Protein AF-A0A380SZ45-F1 (afdb_monomer_lite)

Sequence (290 aa):
MNHQEQINACLRRNFPLLTLSWLLAVASLMSLMLVINGTHSPSSMSSSDILRNVKNGVVIPTMLHLLLVWGSTRLIWWLAALLVCCLLVTLGLYTQRPPGLIYYLALFCPLAGLLVLNSQGYRRIYARLVEISKAPRAKRLPGEPVDVLRYPGMAAFLRRFMGRSFAAFFLTMASIALATVQVEYAYFAQHLENMGYVVIVILVGAAVCGVGAGLIANGFAWGVWCLVAVAVTSLLMAIASVAAGIHPLFTATSIALPLVALVLLNSHHHRQFCKRFAVVRRLRLRKAGR

Secondary structure (DSSP, 8-state):
--HHHHHHHHHHHHHHHHHHHHHHHHHHHHHHHHHHHHHH-TTT--HHHHHHHHHHHHHHHHHHHHHHHTT-TTHHHHHHHHHHHHHHHHHHGGGG---HHHHHHHHHHHHHHHHHHHSHHHHHHHHHHHHHHHSPP----TT----TT-SSHHHHHHHHHHHHHHHHHHHHHHHHHHHHHHHHHHH-TT-GGGTHHHHHHHHHHHHHHHHHHHHHHHT-GGGHHHHHHHHHHHHHHHHHGGGG---HHHHHHHHHHHHHHHHHHHSHHHHHHHHHHHHHHHHHHHHHT-

Structure (mmCIF, N/CA/C/O backbone):
data_AF-A0A380SZ45-F1
#
_entry.id   AF-A0A380SZ45-F1
#
loop_
_atom_site.group_PDB
_atom_site.id
_atom_site.type_symbol
_atom_site.label_atom_id
_atom_site.label_alt_id
_atom_site.label_comp_id
_atom_site.label_asym_id
_atom_site.label_entity_id
_atom_site.label_seq_id
_atom_site.pdbx_PDB_ins_code
_atom_site.Cartn_x
_atom_site.Cartn_y
_atom_site.Cartn_z
_atom_site.occupancy
_atom_site.B_iso_or_equiv
_atom_site.auth_seq_id
_atom_site.auth_comp_id
_atom_site.auth_asym_id
_atom_site.auth_atom_id
_atom_site.pdbx_PDB_model_num
ATOM 1 N N . MET A 1 1 ? -20.131 12.994 22.644 1.00 54.59 1 MET A N 1
ATOM 2 C CA . MET A 1 1 ? -19.524 11.971 21.757 1.00 54.59 1 MET A CA 1
ATOM 3 C C . MET A 1 1 ? -18.380 11.312 22.512 1.00 54.59 1 MET A C 1
ATOM 5 O O . MET A 1 1 ? -17.535 12.036 23.020 1.00 54.59 1 MET A O 1
ATOM 9 N N . ASN A 1 2 ? -18.378 9.987 22.672 1.00 68.38 2 ASN A N 1
ATOM 10 C CA . ASN A 1 2 ? -17.352 9.310 23.483 1.00 68.38 2 ASN A CA 1
ATOM 11 C C . ASN A 1 2 ? -15.979 9.382 22.764 1.00 68.38 2 ASN A C 1
ATOM 13 O O . ASN A 1 2 ? -15.945 9.312 21.533 1.00 68.38 2 ASN A O 1
ATOM 17 N N . HIS A 1 3 ? -14.855 9.497 23.488 1.00 68.25 3 HIS A N 1
ATOM 18 C CA . HIS A 1 3 ? -13.477 9.557 22.936 1.00 68.25 3 HIS A CA 1
ATOM 19 C C . HIS A 1 3 ? -13.216 8.450 21.896 1.00 68.25 3 HIS A C 1
ATOM 21 O O . HIS A 1 3 ? -12.583 8.644 20.861 1.00 68.25 3 HIS A O 1
ATOM 27 N N . GLN A 1 4 ? -13.824 7.284 22.111 1.00 64.44 4 GLN A N 1
ATOM 28 C CA . GLN A 1 4 ? -13.786 6.142 21.200 1.00 64.44 4 GLN A CA 1
ATOM 29 C C . GLN A 1 4 ? -14.465 6.383 19.838 1.00 64.44 4 GLN A C 1
ATOM 31 O O . GLN A 1 4 ? -13.965 5.934 18.804 1.00 64.44 4 GLN A O 1
ATOM 36 N N . GLU A 1 5 ? -15.605 7.075 19.814 1.00 71.00 5 GLU A N 1
ATOM 37 C CA . GLU A 1 5 ? -16.300 7.423 18.569 1.00 71.00 5 GLU A CA 1
ATOM 38 C C . GLU A 1 5 ? -15.476 8.437 17.762 1.00 71.00 5 GLU A C 1
ATOM 40 O O . GLU A 1 5 ? -15.421 8.331 16.537 1.00 71.00 5 GLU A O 1
ATOM 45 N N . GLN A 1 6 ? -14.755 9.341 18.439 1.00 77.00 6 GLN A N 1
ATOM 46 C CA . GLN A 1 6 ? -13.847 10.299 17.801 1.00 77.00 6 GLN A CA 1
ATOM 47 C C . GLN A 1 6 ? -12.662 9.613 17.108 1.00 77.00 6 GLN A C 1
ATOM 49 O O . GLN A 1 6 ? -12.368 9.929 15.954 1.00 77.00 6 GLN A O 1
ATOM 54 N N . ILE A 1 7 ? -12.001 8.655 17.772 1.00 73.50 7 ILE A N 1
ATOM 55 C CA . ILE A 1 7 ? -10.866 7.914 17.190 1.00 73.50 7 ILE A CA 1
ATOM 56 C C . ILE A 1 7 ? -11.313 7.144 15.943 1.00 73.50 7 ILE A C 1
ATOM 58 O O . ILE A 1 7 ? -10.704 7.270 14.880 1.00 73.50 7 ILE A O 1
ATOM 62 N N . ASN A 1 8 ? -12.416 6.399 16.043 1.00 75.12 8 ASN A N 1
ATOM 63 C CA . ASN A 1 8 ? -12.920 5.600 14.927 1.00 75.12 8 ASN A CA 1
ATOM 64 C C . ASN A 1 8 ? -13.400 6.473 13.760 1.00 75.12 8 ASN A C 1
ATOM 66 O O . ASN A 1 8 ? -13.120 6.156 12.605 1.00 75.12 8 ASN A O 1
ATOM 70 N N . ALA A 1 9 ? -14.095 7.581 14.038 1.00 80.12 9 ALA A N 1
ATOM 71 C CA . ALA A 1 9 ? -14.524 8.519 13.004 1.00 80.12 9 ALA A CA 1
ATOM 72 C C . ALA A 1 9 ? -13.327 9.166 12.291 1.00 80.12 9 ALA A C 1
ATOM 74 O O . ALA A 1 9 ? -13.345 9.288 11.066 1.00 80.12 9 ALA A O 1
ATOM 75 N N . CYS A 1 10 ? -12.279 9.524 13.042 1.00 82.00 10 CYS A N 1
ATOM 76 C CA . CYS A 1 10 ? -11.044 10.077 12.496 1.00 82.00 10 CYS A CA 1
ATOM 77 C C . CYS A 1 10 ? -10.335 9.080 11.571 1.00 82.00 10 CYS A C 1
ATOM 79 O O . CYS A 1 10 ? -10.041 9.426 10.426 1.00 82.00 10 CYS A O 1
ATOM 81 N N . LEU A 1 11 ? -10.110 7.845 12.040 1.00 77.69 11 LEU A N 1
ATOM 82 C CA . LEU A 1 11 ? -9.458 6.798 11.248 1.00 77.69 11 LEU A CA 1
ATOM 83 C C . LEU A 1 11 ? -10.227 6.538 9.956 1.00 77.69 11 LEU A C 1
ATOM 85 O O . LEU A 1 11 ? -9.650 6.552 8.880 1.00 77.69 11 LEU A O 1
ATOM 89 N N . ARG A 1 12 ? -11.546 6.385 10.051 1.00 80.06 12 ARG A N 1
ATOM 90 C CA . ARG A 1 12 ? -12.426 6.081 8.921 1.00 80.06 12 ARG A CA 1
ATOM 91 C C . ARG A 1 12 ? -12.476 7.181 7.867 1.00 80.06 12 ARG A C 1
ATOM 93 O O . ARG A 1 12 ? -12.439 6.880 6.683 1.00 80.06 12 ARG A O 1
ATOM 100 N N . ARG A 1 13 ? -12.586 8.445 8.289 1.00 85.12 13 ARG A N 1
ATOM 101 C CA . ARG A 1 13 ? -12.687 9.588 7.368 1.00 85.12 13 ARG A CA 1
ATOM 102 C C . ARG A 1 13 ? -11.387 9.821 6.610 1.00 85.12 13 ARG A C 1
ATOM 104 O O . ARG A 1 13 ? -11.421 10.224 5.457 1.00 85.12 13 ARG A O 1
ATOM 111 N N . ASN A 1 14 ? -10.260 9.592 7.272 1.00 86.00 14 ASN A N 1
ATOM 112 C CA . ASN A 1 14 ? -8.960 9.954 6.733 1.00 86.00 14 ASN A CA 1
ATOM 113 C C . ASN A 1 14 ? -8.178 8.739 6.200 1.00 86.00 14 ASN A C 1
ATOM 115 O O . ASN A 1 14 ? -7.128 8.934 5.602 1.00 86.00 14 ASN A O 1
ATOM 119 N N . PHE A 1 15 ? -8.677 7.502 6.354 1.00 81.25 15 PHE A N 1
ATOM 120 C CA . PHE A 1 15 ? -8.023 6.277 5.865 1.00 81.25 15 PHE A CA 1
ATOM 121 C C . PHE A 1 15 ? -7.548 6.350 4.399 1.00 81.25 15 PHE A C 1
ATOM 123 O O . PHE A 1 15 ? -6.423 5.921 4.133 1.00 81.25 15 PHE A O 1
ATOM 130 N N . PRO A 1 16 ? -8.319 6.928 3.450 1.00 86.44 16 PRO A N 1
ATOM 131 C CA . PRO A 1 16 ? -7.859 7.074 2.069 1.00 86.44 16 PRO A CA 1
ATOM 132 C C . PRO A 1 16 ? -6.539 7.845 1.945 1.00 86.44 16 PRO A C 1
ATOM 134 O O . PRO A 1 16 ? -5.739 7.528 1.074 1.00 86.44 16 PRO A O 1
ATOM 137 N N . LEU A 1 17 ? -6.255 8.787 2.854 1.00 89.25 17 LEU A N 1
ATOM 138 C CA . LEU A 1 17 ? -4.993 9.535 2.861 1.00 89.25 17 LEU A CA 1
ATOM 139 C C . LEU A 1 17 ? -3.786 8.640 3.149 1.00 89.25 17 LEU A C 1
ATOM 141 O O . LEU A 1 17 ? -2.708 8.910 2.639 1.00 89.25 17 LEU A O 1
ATOM 145 N N . LEU A 1 18 ? -3.959 7.570 3.930 1.00 87.69 18 LEU A N 1
ATOM 146 C CA . LEU A 1 18 ? -2.894 6.599 4.184 1.00 87.69 18 LEU A CA 1
ATOM 147 C C . LEU A 1 18 ? -2.644 5.691 2.969 1.00 87.69 18 LEU A C 1
ATOM 149 O O . LEU A 1 18 ? -1.514 5.292 2.702 1.00 87.69 18 LEU A O 1
ATOM 153 N N . THR A 1 19 ? -3.701 5.368 2.222 1.00 88.69 19 THR A N 1
ATOM 154 C CA . THR A 1 19 ? -3.567 4.627 0.955 1.00 88.69 19 THR A CA 1
ATOM 155 C C . THR A 1 19 ? -2.864 5.501 -0.084 1.00 88.69 19 THR A C 1
ATOM 157 O O . THR A 1 19 ? -1.920 5.063 -0.737 1.00 88.69 19 THR A O 1
ATOM 160 N N . LEU A 1 20 ? -3.283 6.765 -0.176 1.00 91.44 20 LEU A N 1
ATOM 161 C CA . LEU A 1 20 ? -2.708 7.759 -1.071 1.00 91.44 20 LEU A CA 1
ATOM 162 C C . LEU A 1 20 ? -1.242 8.062 -0.735 1.00 91.44 20 LEU A C 1
ATOM 164 O O . LEU A 1 20 ? -0.424 8.134 -1.645 1.00 91.44 20 LEU A O 1
ATOM 168 N N . SER A 1 21 ? -0.879 8.189 0.548 1.00 93.19 21 SER A N 1
ATOM 169 C CA . SER A 1 21 ? 0.517 8.421 0.943 1.00 93.19 21 SER A CA 1
ATOM 170 C C . SER A 1 21 ? 1.429 7.264 0.536 1.00 93.19 21 SER A C 1
ATOM 172 O O . SER A 1 21 ? 2.548 7.502 0.085 1.00 93.19 21 SER A O 1
ATOM 174 N N . TRP A 1 22 ? 0.949 6.020 0.648 1.00 93.50 22 TRP A N 1
ATOM 175 C CA . TRP A 1 22 ? 1.703 4.844 0.217 1.00 93.50 22 TRP A CA 1
ATOM 176 C C . TRP A 1 22 ? 1.887 4.823 -1.297 1.00 93.50 22 TRP A C 1
ATOM 178 O O . TRP A 1 22 ? 3.014 4.664 -1.761 1.00 93.50 22 TRP A O 1
ATOM 188 N N . LEU A 1 23 ? 0.813 5.070 -2.056 1.00 92.38 23 LEU A N 1
ATOM 189 C CA . LEU A 1 23 ? 0.869 5.153 -3.517 1.00 92.38 23 LEU A CA 1
ATOM 190 C C . LEU A 1 23 ? 1.863 6.213 -3.989 1.00 92.38 23 LEU A C 1
ATOM 192 O O . LEU A 1 23 ? 2.706 5.930 -4.833 1.00 92.38 23 LEU A O 1
ATOM 196 N N . LEU A 1 24 ? 1.798 7.414 -3.410 1.00 94.31 24 LEU A N 1
ATOM 197 C CA . LEU A 1 24 ? 2.694 8.511 -3.764 1.00 94.31 24 LEU A CA 1
ATOM 198 C C . LEU A 1 24 ? 4.146 8.192 -3.407 1.00 94.31 24 LEU A C 1
ATOM 200 O O . LEU A 1 24 ? 5.035 8.503 -4.192 1.00 94.31 24 LEU A O 1
ATOM 204 N N . ALA A 1 25 ? 4.408 7.534 -2.275 1.00 94.06 25 ALA A N 1
ATOM 205 C CA . ALA A 1 25 ? 5.765 7.150 -1.891 1.00 94.06 25 ALA A CA 1
ATOM 206 C C . ALA A 1 25 ? 6.361 6.065 -2.803 1.00 94.06 25 ALA A C 1
ATOM 208 O O . ALA A 1 25 ? 7.523 6.177 -3.192 1.00 94.06 25 ALA A O 1
ATOM 209 N N . VAL A 1 26 ? 5.571 5.051 -3.177 1.00 92.75 26 VAL A N 1
ATOM 210 C CA . VAL A 1 26 ? 5.989 4.028 -4.153 1.00 92.75 26 VAL A CA 1
ATOM 211 C C . VAL A 1 26 ? 6.230 4.665 -5.516 1.00 92.75 26 VAL A C 1
ATOM 213 O O . VAL A 1 26 ? 7.304 4.480 -6.081 1.00 92.75 26 VAL A O 1
ATOM 216 N N . ALA A 1 27 ? 5.285 5.471 -6.009 1.00 90.69 27 ALA A N 1
ATOM 217 C CA . ALA A 1 27 ? 5.417 6.154 -7.290 1.00 90.69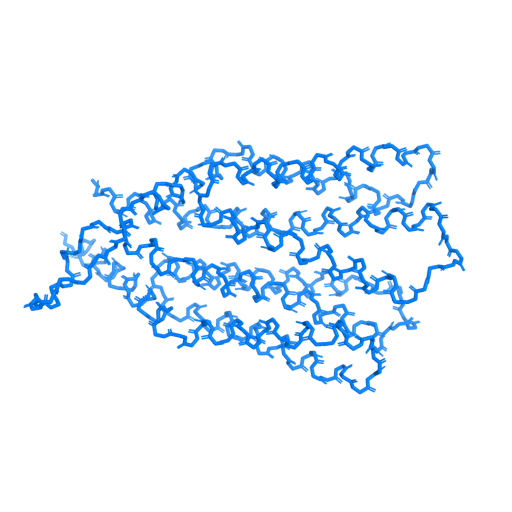 27 ALA A CA 1
ATOM 218 C C . ALA A 1 27 ? 6.666 7.043 -7.329 1.00 90.69 27 ALA A C 1
ATOM 220 O O . ALA A 1 27 ? 7.438 6.924 -8.270 1.00 90.69 27 ALA A O 1
ATOM 221 N N . SER A 1 28 ? 6.918 7.833 -6.276 1.00 92.75 28 SER A N 1
ATOM 222 C CA . SER A 1 28 ? 8.091 8.720 -6.173 1.00 92.75 28 SER A CA 1
ATOM 223 C C . SER A 1 28 ? 9.411 7.964 -6.293 1.00 92.75 28 SER A C 1
ATOM 225 O O . SER A 1 28 ? 10.299 8.361 -7.045 1.00 92.75 28 SER A O 1
ATOM 227 N N . LEU A 1 29 ? 9.554 6.874 -5.535 1.00 91.50 29 LEU A N 1
ATOM 228 C CA . LEU A 1 29 ? 10.798 6.114 -5.501 1.00 91.50 29 LEU A CA 1
ATOM 229 C C . LEU A 1 29 ? 10.988 5.309 -6.795 1.00 91.50 29 LEU A C 1
ATOM 231 O O . LEU A 1 29 ? 12.105 5.220 -7.294 1.00 91.50 29 LEU A O 1
ATOM 235 N N . MET A 1 30 ? 9.906 4.780 -7.375 1.00 87.62 30 MET A N 1
ATOM 236 C CA . MET A 1 30 ? 9.931 4.111 -8.681 1.00 87.62 30 MET A CA 1
ATOM 237 C C . MET A 1 30 ? 10.335 5.054 -9.804 1.00 87.62 30 MET A C 1
ATOM 239 O O . MET A 1 30 ? 11.271 4.752 -10.540 1.00 87.62 30 MET A O 1
ATOM 243 N N . SER A 1 31 ? 9.687 6.213 -9.910 1.00 86.00 31 SER A N 1
ATOM 244 C CA . SER A 1 31 ? 10.011 7.194 -10.940 1.00 86.00 31 SER A CA 1
ATOM 245 C C . SER A 1 31 ? 11.432 7.731 -10.778 1.00 86.00 31 SER A C 1
ATOM 247 O O . SER A 1 31 ? 12.133 7.853 -11.774 1.00 86.00 31 SER A O 1
ATOM 249 N N . LEU A 1 32 ? 11.906 7.967 -9.547 1.00 89.06 32 LEU A N 1
ATOM 250 C CA . LEU A 1 32 ? 13.295 8.368 -9.303 1.00 89.06 32 LEU A CA 1
ATOM 251 C C . LEU A 1 32 ? 14.286 7.322 -9.825 1.00 89.06 32 LEU A C 1
ATOM 253 O O . LEU A 1 32 ? 15.227 7.669 -10.533 1.00 89.06 32 LEU A O 1
ATOM 257 N N . MET A 1 33 ? 14.082 6.047 -9.480 1.00 85.06 33 MET A N 1
ATOM 258 C CA . MET A 1 33 ? 14.968 4.972 -9.934 1.00 85.06 33 MET A CA 1
ATOM 259 C C . MET A 1 33 ? 14.963 4.862 -11.462 1.00 85.06 33 MET A C 1
ATOM 261 O O . MET A 1 33 ? 16.017 4.685 -12.063 1.00 85.06 33 MET A O 1
ATOM 265 N N . LEU A 1 34 ? 13.799 5.015 -12.102 1.00 80.44 34 LEU A N 1
ATOM 266 C CA . LEU A 1 34 ? 13.696 5.032 -13.562 1.00 80.44 34 LEU A CA 1
ATOM 267 C C . LEU A 1 34 ? 14.438 6.223 -14.185 1.00 80.44 34 LEU A C 1
ATOM 269 O O . LEU A 1 34 ? 15.136 6.034 -15.178 1.00 80.44 34 LEU A O 1
ATOM 273 N N . VAL A 1 35 ? 14.346 7.420 -13.593 1.00 84.31 35 VAL A N 1
ATOM 274 C CA . VAL A 1 35 ? 15.084 8.606 -14.063 1.00 84.31 35 VAL A CA 1
ATOM 275 C C . VAL A 1 35 ? 16.594 8.399 -13.928 1.00 84.31 35 VAL A C 1
ATOM 277 O O . VAL A 1 35 ? 17.300 8.601 -14.907 1.00 84.31 35 VAL A O 1
ATOM 280 N N . ILE A 1 36 ? 17.084 7.934 -12.770 1.00 83.81 36 ILE A N 1
ATOM 281 C CA . ILE A 1 36 ? 18.519 7.663 -12.540 1.00 83.81 36 ILE A CA 1
ATOM 282 C C . ILE A 1 36 ? 19.068 6.695 -13.592 1.00 83.81 36 ILE A C 1
ATOM 284 O O . ILE A 1 36 ? 20.132 6.923 -14.165 1.00 83.81 36 ILE A O 1
ATOM 288 N N . ASN A 1 37 ? 18.335 5.615 -13.857 1.00 78.00 37 ASN A N 1
ATOM 289 C CA . ASN A 1 37 ? 18.758 4.617 -14.832 1.00 78.00 37 ASN A CA 1
ATOM 290 C C . ASN A 1 37 ? 18.741 5.173 -16.263 1.00 78.00 37 ASN A C 1
ATOM 292 O O . ASN A 1 37 ? 19.664 4.912 -17.034 1.00 78.00 37 ASN A O 1
ATOM 296 N N . GLY A 1 38 ? 17.726 5.975 -16.598 1.00 74.19 38 GLY A N 1
ATOM 297 C CA . GLY A 1 38 ? 17.610 6.629 -17.899 1.00 74.19 38 GLY A CA 1
ATOM 298 C C . GLY A 1 38 ? 18.701 7.668 -18.173 1.00 74.19 38 GLY A C 1
ATOM 299 O O . GLY A 1 38 ? 19.049 7.863 -19.333 1.00 74.19 38 GLY A O 1
ATOM 300 N N . THR A 1 39 ? 19.260 8.314 -17.142 1.00 76.62 39 THR A N 1
ATOM 301 C CA . THR A 1 39 ? 20.300 9.343 -17.316 1.00 76.62 39 THR A CA 1
ATOM 302 C C . THR A 1 39 ? 21.728 8.799 -17.252 1.00 76.62 39 THR A C 1
ATOM 304 O O . THR A 1 39 ? 22.579 9.252 -18.013 1.00 76.62 39 THR A O 1
ATOM 307 N N . HIS A 1 40 ? 22.019 7.830 -16.376 1.00 71.88 40 HIS A N 1
ATOM 308 C CA . HIS A 1 40 ? 23.397 7.379 -16.141 1.00 71.88 40 HIS A CA 1
ATOM 309 C C . HIS A 1 40 ? 23.847 6.193 -17.004 1.00 71.88 40 HIS A C 1
ATOM 311 O O . HIS A 1 40 ? 25.050 6.024 -17.205 1.00 71.88 40 HIS A O 1
ATOM 317 N N . SER A 1 41 ? 22.943 5.323 -17.468 1.00 61.16 41 SER A N 1
ATOM 318 C CA . SER A 1 41 ? 23.337 4.064 -18.129 1.00 61.16 41 SER A CA 1
ATOM 319 C C . SER A 1 41 ? 22.246 3.499 -19.053 1.00 61.16 41 SER A C 1
ATOM 321 O O . SER A 1 41 ? 21.695 2.431 -18.781 1.00 61.16 41 SER A O 1
ATOM 323 N N . PRO A 1 42 ? 21.942 4.173 -20.180 1.00 61.84 42 PRO A N 1
ATOM 324 C CA . PRO A 1 42 ? 20.904 3.723 -21.109 1.00 61.84 42 PRO A CA 1
ATOM 325 C C . PRO A 1 42 ? 21.215 2.387 -21.813 1.00 61.84 42 PRO A C 1
ATOM 327 O O . PRO A 1 42 ? 20.285 1.731 -22.269 1.00 61.84 42 PRO A O 1
ATOM 330 N N . SER A 1 43 ? 22.482 1.954 -21.896 1.00 59.00 43 SER A N 1
ATOM 331 C CA . SER A 1 43 ? 22.902 0.767 -22.670 1.00 59.00 43 SER A CA 1
ATOM 332 C C . SER A 1 43 ? 23.437 -0.417 -21.848 1.00 59.00 43 SER A C 1
ATOM 334 O O . SER A 1 43 ? 23.730 -1.460 -22.425 1.00 59.00 43 SER A O 1
ATOM 336 N N . SER A 1 44 ? 23.562 -0.297 -20.520 1.00 55.69 44 SER A N 1
ATOM 337 C CA . SER A 1 44 ? 24.191 -1.320 -19.657 1.00 55.69 44 SER A CA 1
ATOM 338 C C . SER A 1 44 ? 23.298 -1.835 -18.526 1.00 55.69 44 SER A C 1
ATOM 340 O O . SER A 1 44 ? 23.755 -2.609 -17.684 1.00 55.69 44 SER A O 1
ATOM 342 N N . MET A 1 45 ? 22.027 -1.424 -18.477 1.00 64.62 45 MET A N 1
ATOM 343 C CA . MET A 1 45 ? 21.147 -1.821 -17.385 1.00 64.62 45 MET A CA 1
ATOM 344 C C . MET A 1 45 ? 20.752 -3.296 -17.512 1.00 64.62 45 MET A C 1
ATOM 346 O O . MET A 1 45 ? 19.920 -3.673 -18.338 1.00 64.62 45 MET A O 1
ATOM 350 N N . SER A 1 46 ? 21.342 -4.133 -16.657 1.00 72.12 46 SER A N 1
ATOM 351 C CA . SER A 1 46 ? 20.976 -5.541 -16.568 1.00 72.12 46 SER A CA 1
ATOM 352 C C . SER A 1 46 ? 19.526 -5.683 -16.112 1.00 72.12 46 SER A C 1
ATOM 354 O O . SER A 1 46 ? 19.033 -4.958 -15.242 1.00 72.12 46 SER A O 1
ATOM 356 N N . SER A 1 47 ? 18.846 -6.693 -16.642 1.00 72.38 47 SER A N 1
ATOM 357 C CA . SER A 1 47 ? 17.485 -7.037 -16.237 1.00 72.38 47 SER A CA 1
ATOM 358 C C . SER A 1 47 ? 17.346 -7.295 -14.729 1.00 72.38 47 SER A C 1
ATOM 360 O O . SER A 1 47 ? 16.321 -6.978 -14.123 1.00 72.38 47 SER A O 1
ATOM 362 N N . SER A 1 48 ? 18.401 -7.810 -14.087 1.00 74.50 48 SER A N 1
ATOM 363 C CA . SER A 1 48 ? 18.438 -8.007 -12.634 1.00 74.50 48 SER A CA 1
ATOM 364 C C . SER A 1 48 ? 18.412 -6.692 -11.849 1.00 74.50 48 SER A C 1
ATOM 366 O O . SER A 1 48 ? 17.845 -6.647 -10.755 1.00 74.50 48 SER A O 1
ATOM 368 N N . ASP A 1 49 ? 18.998 -5.621 -12.390 1.00 76.94 49 ASP A N 1
ATOM 369 C CA . ASP A 1 49 ? 19.045 -4.308 -11.742 1.00 76.94 49 ASP A CA 1
ATOM 370 C C . ASP A 1 49 ? 17.687 -3.612 -11.794 1.00 76.94 49 ASP A C 1
ATOM 372 O O . ASP A 1 49 ? 17.237 -3.078 -10.779 1.00 76.94 49 ASP A O 1
ATOM 376 N N . ILE A 1 50 ? 16.984 -3.708 -12.928 1.00 77.31 50 ILE A N 1
ATOM 377 C CA . ILE A 1 50 ? 15.602 -3.221 -13.080 1.00 77.31 50 ILE A CA 1
ATOM 378 C C . ILE A 1 50 ? 14.714 -3.867 -12.021 1.00 77.31 50 ILE A C 1
ATOM 380 O O . ILE A 1 50 ? 14.043 -3.187 -11.242 1.00 77.31 50 ILE A O 1
ATOM 384 N N . LEU A 1 51 ? 14.769 -5.195 -11.942 1.00 81.50 51 LEU A N 1
ATOM 385 C CA . LEU A 1 51 ? 13.936 -5.967 -11.036 1.00 81.50 51 LEU A CA 1
ATOM 386 C C . LEU A 1 51 ? 14.265 -5.678 -9.561 1.00 81.50 51 LEU A C 1
ATOM 388 O O . LEU A 1 51 ? 13.368 -5.578 -8.716 1.00 81.50 51 LEU A O 1
ATOM 392 N N . ARG A 1 52 ? 15.552 -5.476 -9.239 1.00 83.62 52 ARG A N 1
ATOM 393 C CA . ARG A 1 52 ? 15.995 -5.053 -7.902 1.00 83.62 52 ARG A CA 1
ATOM 394 C C . ARG A 1 52 ? 15.465 -3.664 -7.550 1.00 83.62 52 ARG A C 1
ATOM 396 O O . ARG A 1 52 ? 14.979 -3.479 -6.433 1.00 83.62 52 ARG A O 1
ATOM 403 N N . ASN A 1 53 ? 15.538 -2.716 -8.479 1.00 84.44 53 ASN A N 1
ATOM 404 C CA . ASN A 1 53 ? 15.078 -1.344 -8.282 1.00 84.44 53 ASN A CA 1
ATOM 405 C C . ASN A 1 53 ? 13.562 -1.295 -8.064 1.00 84.44 53 ASN A C 1
ATOM 407 O O . ASN A 1 53 ? 13.121 -0.696 -7.082 1.00 84.44 53 ASN A O 1
ATOM 411 N N . VAL A 1 54 ? 12.788 -2.014 -8.889 1.00 85.50 54 VAL A N 1
ATOM 412 C CA . VAL A 1 54 ? 11.332 -2.171 -8.726 1.00 85.50 54 VAL A CA 1
ATOM 413 C C . VAL A 1 54 ? 10.992 -2.724 -7.346 1.00 85.50 54 VAL A C 1
ATOM 415 O O . VAL A 1 54 ? 10.210 -2.136 -6.595 1.00 85.50 54 VAL A O 1
ATOM 418 N N . LYS A 1 55 ? 11.624 -3.841 -6.972 1.00 88.88 55 LYS A N 1
ATOM 419 C CA . LYS A 1 55 ? 11.409 -4.464 -5.665 1.00 88.88 55 LYS A CA 1
ATOM 420 C C . LYS A 1 55 ? 11.675 -3.477 -4.536 1.00 88.88 55 LYS A C 1
ATOM 422 O O . LYS A 1 55 ? 10.855 -3.331 -3.633 1.00 88.88 55 LYS A O 1
ATOM 427 N N . ASN A 1 56 ? 12.812 -2.789 -4.588 1.00 89.62 56 ASN A N 1
ATOM 428 C CA . ASN A 1 56 ? 13.221 -1.871 -3.534 1.00 89.62 56 ASN A CA 1
ATOM 429 C C . ASN A 1 56 ? 12.254 -0.693 -3.403 1.00 89.62 56 ASN A C 1
ATOM 431 O O . ASN A 1 56 ? 11.887 -0.345 -2.281 1.00 89.62 56 ASN A O 1
ATOM 435 N N . GLY A 1 57 ? 11.782 -0.118 -4.511 1.00 89.50 57 GLY A N 1
ATOM 436 C CA . GLY A 1 57 ? 10.865 1.014 -4.422 1.00 89.50 57 GLY A CA 1
ATOM 437 C C . GLY A 1 57 ? 9.426 0.666 -4.054 1.00 89.50 57 GLY A C 1
ATOM 438 O O . GLY A 1 57 ? 8.694 1.560 -3.649 1.00 89.50 57 GLY A O 1
ATOM 439 N N . VAL A 1 58 ? 9.033 -0.611 -4.063 1.00 92.25 58 VAL A N 1
ATOM 440 C CA . VAL A 1 58 ? 7.791 -1.063 -3.410 1.00 92.25 58 VAL A CA 1
ATOM 441 C C . VAL A 1 58 ? 8.040 -1.420 -1.941 1.00 92.25 58 VAL A C 1
ATOM 443 O O . VAL A 1 58 ? 7.286 -1.011 -1.052 1.00 92.25 58 VAL A O 1
ATOM 446 N N . VAL A 1 59 ? 9.107 -2.168 -1.648 1.00 93.00 59 VAL A N 1
ATOM 447 C CA . VAL A 1 59 ? 9.377 -2.701 -0.302 1.00 93.00 59 VAL A CA 1
ATOM 448 C C . VAL A 1 59 ? 9.754 -1.596 0.687 1.00 93.00 59 VAL A C 1
ATOM 450 O O . VAL A 1 59 ? 9.223 -1.587 1.798 1.00 93.00 59 VAL A O 1
ATOM 453 N N . ILE A 1 60 ? 10.611 -0.642 0.305 1.00 93.56 60 ILE A N 1
ATOM 454 C CA . ILE A 1 60 ? 11.079 0.427 1.206 1.00 93.56 60 ILE A CA 1
ATOM 455 C C . ILE A 1 60 ? 9.905 1.302 1.687 1.00 93.56 60 ILE A C 1
ATOM 457 O O . ILE A 1 60 ? 9.727 1.423 2.906 1.00 93.56 60 ILE A O 1
ATOM 461 N N . PRO A 1 61 ? 9.038 1.853 0.808 1.00 93.44 61 PRO A N 1
ATOM 462 C CA . PRO A 1 61 ? 7.886 2.633 1.256 1.00 93.44 61 PRO A CA 1
ATOM 463 C C . PRO A 1 61 ? 6.898 1.806 2.073 1.00 93.44 61 PRO A C 1
ATOM 465 O O . PRO A 1 61 ? 6.348 2.312 3.052 1.00 93.44 61 PRO A O 1
ATOM 468 N N . THR A 1 62 ? 6.700 0.531 1.728 1.00 93.50 62 THR A N 1
ATOM 469 C CA . THR A 1 62 ? 5.842 -0.386 2.495 1.00 93.50 62 THR A CA 1
ATOM 470 C C . THR A 1 62 ? 6.353 -0.548 3.922 1.00 93.50 62 THR A C 1
ATOM 472 O O . THR A 1 62 ? 5.588 -0.367 4.867 1.00 93.50 62 THR A O 1
ATOM 475 N N . MET A 1 63 ? 7.649 -0.804 4.104 1.00 91.75 63 MET A N 1
ATOM 476 C CA . MET A 1 63 ? 8.252 -0.936 5.432 1.00 91.75 63 MET A CA 1
ATOM 477 C C . MET A 1 63 ? 8.143 0.355 6.244 1.00 91.75 63 MET A C 1
ATOM 479 O O . MET A 1 63 ? 7.752 0.309 7.411 1.00 91.75 63 MET A O 1
ATOM 483 N N . LEU A 1 64 ? 8.389 1.517 5.631 1.00 92.06 64 LEU A N 1
ATOM 484 C CA . LEU A 1 64 ? 8.217 2.809 6.303 1.00 92.06 64 LEU A CA 1
ATOM 485 C C . LEU A 1 64 ? 6.772 3.040 6.761 1.00 92.06 64 LEU A C 1
ATOM 487 O O . LEU A 1 64 ? 6.558 3.496 7.882 1.00 92.06 64 LEU A O 1
ATOM 491 N N . HIS A 1 65 ? 5.777 2.676 5.948 1.00 91.12 65 HIS A N 1
ATOM 492 C CA . HIS A 1 65 ? 4.365 2.795 6.323 1.00 91.12 65 HIS A CA 1
ATOM 493 C C . HIS A 1 65 ? 3.963 1.812 7.434 1.00 91.12 65 HIS A C 1
ATOM 495 O O . HIS A 1 65 ? 3.200 2.178 8.331 1.00 91.12 65 HIS A O 1
ATOM 501 N N . LEU A 1 66 ? 4.504 0.589 7.432 1.00 89.25 66 LEU A N 1
ATOM 502 C CA . LEU A 1 66 ? 4.300 -0.376 8.518 1.00 89.25 66 LEU A CA 1
ATOM 503 C C . LEU A 1 66 ? 4.847 0.147 9.845 1.00 89.25 66 LEU A C 1
ATOM 505 O O . LEU A 1 66 ? 4.144 0.138 10.859 1.00 89.25 66 LEU A O 1
ATOM 509 N N . LEU A 1 67 ? 6.082 0.649 9.814 1.00 87.81 67 LEU A N 1
ATOM 510 C CA . LEU A 1 67 ? 6.726 1.271 10.962 1.00 87.81 67 LEU A CA 1
ATOM 511 C C . LEU A 1 67 ? 5.908 2.488 11.429 1.00 87.81 67 LEU A C 1
ATOM 513 O O . LEU A 1 67 ? 5.652 2.636 12.626 1.00 87.81 67 LEU A O 1
ATOM 517 N N . LEU A 1 68 ? 5.438 3.331 10.503 1.00 86.00 68 LEU A N 1
ATOM 518 C CA . LEU A 1 68 ? 4.626 4.507 10.818 1.00 86.00 68 LEU A CA 1
ATOM 519 C C . LEU A 1 68 ? 3.343 4.135 11.573 1.00 86.00 68 LEU A C 1
ATOM 521 O O . LEU A 1 68 ? 3.007 4.775 12.570 1.00 86.00 68 LEU A O 1
ATOM 525 N N . VAL A 1 69 ? 2.650 3.074 11.149 1.00 83.62 69 VAL A N 1
ATOM 526 C CA . VAL A 1 69 ? 1.447 2.584 11.840 1.00 83.62 69 VAL A CA 1
ATOM 527 C C . VAL A 1 69 ? 1.748 2.035 13.233 1.00 83.62 69 VAL A C 1
ATOM 529 O O . VAL A 1 69 ? 0.892 2.092 14.118 1.00 83.62 69 VAL A O 1
ATOM 532 N N . TRP A 1 70 ? 2.965 1.547 13.471 1.00 79.69 70 TRP A N 1
ATOM 533 C CA . TRP A 1 70 ? 3.402 1.151 14.811 1.00 79.69 70 TRP A CA 1
ATOM 534 C C . TRP A 1 70 ? 3.682 2.354 15.730 1.00 79.69 70 TRP A C 1
ATOM 536 O O . TRP A 1 70 ? 3.880 2.172 16.930 1.00 79.69 70 TRP A O 1
ATOM 546 N N . GLY A 1 71 ? 3.598 3.581 15.202 1.00 68.75 71 GLY A N 1
ATOM 547 C CA . GLY A 1 71 ? 3.374 4.809 15.963 1.00 68.75 71 GLY A CA 1
ATOM 548 C C . GLY A 1 71 ? 4.590 5.339 16.718 1.00 68.75 71 GLY A C 1
ATOM 549 O O . GLY A 1 71 ? 4.423 5.940 17.780 1.00 68.75 71 GLY A O 1
ATOM 550 N N . SER A 1 72 ? 5.809 5.135 16.211 1.00 74.69 72 SER A N 1
ATOM 551 C CA . SER A 1 72 ? 6.975 5.862 16.733 1.00 74.69 72 SER A CA 1
ATOM 552 C C . SER A 1 72 ? 7.004 7.292 16.191 1.00 74.69 72 SER A C 1
ATOM 554 O O . SER A 1 72 ? 6.845 7.525 14.994 1.00 74.69 72 SER A O 1
ATOM 556 N N . THR A 1 73 ? 7.238 8.252 17.093 1.00 69.31 73 THR A N 1
ATOM 557 C CA . THR A 1 73 ? 7.189 9.699 16.825 1.00 69.31 73 THR A CA 1
ATOM 558 C C . THR A 1 73 ? 8.219 10.171 15.801 1.00 69.31 73 THR A C 1
ATOM 560 O O . THR A 1 73 ? 8.020 11.209 15.172 1.00 69.31 73 THR A O 1
ATOM 563 N N . ARG A 1 74 ? 9.305 9.412 15.615 1.00 77.31 74 ARG A N 1
ATOM 564 C CA . ARG A 1 74 ? 10.400 9.740 14.691 1.00 77.31 74 ARG A CA 1
ATOM 565 C C . ARG A 1 74 ? 10.154 9.236 13.265 1.00 77.31 74 ARG A C 1
ATOM 567 O O . ARG A 1 74 ? 10.832 9.667 12.345 1.00 77.31 74 ARG A O 1
ATOM 574 N N . LEU A 1 75 ? 9.195 8.332 13.060 1.00 79.81 75 LEU A N 1
ATOM 575 C CA . LEU A 1 75 ? 9.063 7.599 11.795 1.00 79.81 75 LEU A CA 1
ATOM 576 C C . LEU A 1 75 ? 8.409 8.387 10.667 1.00 79.81 75 LEU A C 1
ATOM 578 O O . LEU A 1 75 ? 8.709 8.136 9.503 1.00 79.81 75 LEU A O 1
ATOM 582 N N . ILE A 1 76 ? 7.581 9.380 10.996 1.00 87.12 76 ILE A N 1
ATOM 583 C CA . ILE A 1 76 ? 7.042 10.292 9.982 1.00 87.12 76 ILE A CA 1
ATOM 584 C C . ILE A 1 76 ? 8.157 11.065 9.269 1.00 87.12 76 ILE A C 1
ATOM 586 O O . ILE A 1 76 ? 8.066 11.295 8.067 1.00 87.12 76 ILE A O 1
ATOM 590 N N . TRP A 1 77 ? 9.240 11.383 9.985 1.00 90.12 77 TRP A N 1
ATOM 591 C CA . TRP A 1 77 ? 10.395 12.078 9.427 1.00 90.12 77 TRP A CA 1
ATOM 592 C C . TRP A 1 77 ? 11.199 11.205 8.474 1.00 90.12 77 TRP A C 1
ATOM 594 O O . TRP A 1 77 ? 11.706 11.730 7.499 1.00 90.12 77 TRP A O 1
ATOM 604 N N . TRP A 1 78 ? 11.260 9.888 8.683 1.00 92.00 78 TRP A N 1
ATOM 605 C CA . TRP A 1 78 ? 11.897 8.982 7.723 1.00 92.00 78 TRP A CA 1
ATOM 606 C C . TRP A 1 78 ? 11.129 8.912 6.402 1.00 92.00 78 TRP A C 1
ATOM 608 O O . TRP A 1 78 ? 11.737 8.935 5.336 1.00 92.00 78 TRP A O 1
ATOM 618 N N . LEU A 1 79 ? 9.793 8.889 6.458 1.00 91.62 79 LEU A N 1
ATOM 619 C CA . LEU A 1 79 ? 8.970 8.947 5.251 1.00 91.62 79 LEU A CA 1
ATOM 620 C C . LEU A 1 79 ? 9.082 10.314 4.557 1.00 91.62 79 LEU A C 1
ATOM 622 O O . LEU A 1 79 ? 9.227 10.366 3.341 1.00 91.62 79 LEU A O 1
ATOM 626 N N . ALA A 1 80 ? 9.070 11.412 5.318 1.00 94.19 80 ALA A N 1
ATOM 627 C CA . ALA A 1 80 ? 9.277 12.750 4.768 1.00 94.19 80 ALA A CA 1
ATOM 628 C C . ALA A 1 80 ? 10.678 12.906 4.153 1.00 94.19 80 ALA A C 1
ATOM 630 O O . ALA A 1 80 ? 10.795 13.405 3.040 1.00 94.19 80 ALA A O 1
ATOM 631 N N . ALA A 1 81 ? 11.722 12.425 4.833 1.00 94.75 81 ALA A N 1
ATOM 632 C CA . ALA A 1 81 ? 13.0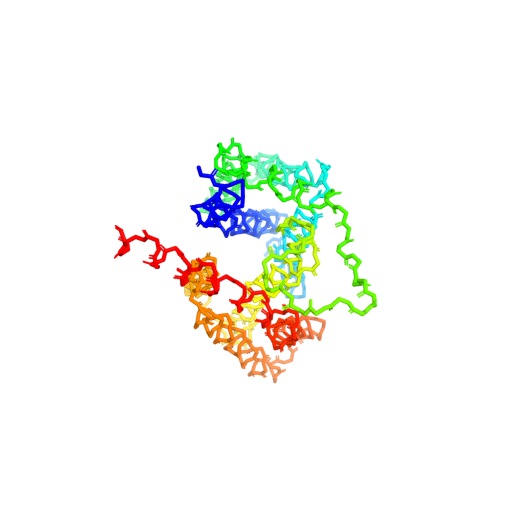96 12.435 4.343 1.00 94.75 81 ALA A CA 1
ATOM 633 C C . ALA A 1 81 ? 13.228 11.632 3.050 1.00 94.75 81 ALA A C 1
ATOM 635 O O . ALA A 1 81 ? 13.834 12.127 2.111 1.00 94.75 81 ALA A O 1
ATOM 636 N N . LEU A 1 82 ? 12.599 10.453 2.952 1.00 94.06 82 LEU A N 1
ATOM 637 C CA . LEU A 1 82 ? 12.571 9.689 1.703 1.00 94.06 82 LEU A CA 1
ATOM 638 C C . LEU A 1 82 ? 11.996 10.525 0.551 1.00 94.06 82 LEU A C 1
ATOM 640 O O . LEU A 1 82 ? 12.614 10.596 -0.508 1.00 94.06 82 LEU A O 1
ATOM 644 N N . LEU A 1 83 ? 10.841 11.171 0.751 1.00 95.31 83 LEU A N 1
ATOM 645 C CA . LEU A 1 83 ? 10.205 11.990 -0.287 1.00 95.31 83 LEU A CA 1
ATOM 646 C C . LEU A 1 83 ? 11.051 13.219 -0.654 1.00 95.31 83 LEU A C 1
ATOM 648 O O . LEU A 1 83 ? 11.196 13.523 -1.835 1.00 95.31 83 LEU A O 1
ATOM 652 N N . VAL A 1 84 ? 11.648 13.893 0.335 1.00 96.31 84 VAL A N 1
ATOM 653 C CA . VAL A 1 84 ? 12.556 15.030 0.111 1.00 96.31 84 VAL A CA 1
ATOM 654 C C . VAL A 1 84 ? 13.806 14.585 -0.646 1.00 96.31 84 VAL A C 1
ATOM 656 O O . VAL A 1 84 ? 14.176 15.229 -1.620 1.00 96.31 84 VAL A O 1
ATOM 659 N N . CYS A 1 85 ? 14.428 13.469 -0.264 1.00 95.38 85 CYS A N 1
ATOM 660 C CA . CYS A 1 85 ? 15.561 12.901 -0.990 1.00 95.38 85 CYS A CA 1
ATOM 661 C C . CYS A 1 85 ? 15.176 12.562 -2.433 1.00 95.38 85 CYS A C 1
ATOM 663 O O . CYS A 1 85 ? 15.923 12.906 -3.344 1.00 95.38 85 CYS A O 1
ATOM 665 N N . CYS A 1 86 ? 14.001 11.961 -2.662 1.00 93.19 86 CYS A N 1
ATOM 666 C CA . CYS A 1 86 ? 13.526 11.693 -4.020 1.00 93.19 86 CYS A CA 1
ATOM 667 C C . CYS A 1 86 ? 13.395 12.982 -4.839 1.00 93.19 86 CYS A C 1
ATOM 669 O O . CYS A 1 86 ? 13.842 13.027 -5.983 1.00 93.19 86 CYS A O 1
ATOM 671 N N . LEU A 1 87 ? 12.841 14.040 -4.244 1.00 94.50 87 LEU A N 1
ATOM 672 C CA . LEU A 1 87 ? 12.689 15.337 -4.897 1.00 94.50 87 LEU A CA 1
ATOM 673 C C . LEU A 1 87 ? 14.047 15.985 -5.215 1.00 94.50 87 LEU A C 1
ATOM 675 O O . LEU A 1 87 ? 14.269 16.408 -6.345 1.00 94.50 87 LEU A O 1
ATOM 679 N N . LEU A 1 88 ? 14.963 16.036 -4.243 1.00 94.94 88 LEU A N 1
ATOM 680 C CA . LEU A 1 88 ? 16.276 16.673 -4.393 1.00 94.94 88 LEU A CA 1
ATOM 681 C C . LEU A 1 88 ? 17.152 15.961 -5.425 1.00 94.94 88 LEU A C 1
ATOM 683 O O . LEU A 1 88 ? 17.777 16.623 -6.250 1.00 94.94 88 LEU A O 1
ATOM 687 N N . VAL A 1 89 ? 17.174 14.624 -5.414 1.00 92.19 89 VAL A N 1
ATOM 688 C CA . VAL A 1 89 ? 17.934 13.852 -6.408 1.00 92.19 89 VAL A CA 1
ATOM 689 C C . VAL A 1 89 ? 17.329 14.042 -7.798 1.00 92.19 89 VAL A C 1
ATOM 691 O O . VAL A 1 89 ? 18.071 14.288 -8.742 1.00 92.19 89 VAL A O 1
ATOM 694 N N . THR A 1 90 ? 15.996 14.021 -7.925 1.00 90.44 90 THR A N 1
ATOM 695 C CA . THR A 1 90 ? 15.328 14.292 -9.210 1.00 90.44 90 THR A CA 1
ATOM 696 C C . THR A 1 90 ? 15.689 15.684 -9.735 1.00 90.44 90 THR A C 1
ATOM 698 O O . THR A 1 90 ? 16.081 15.809 -10.888 1.00 90.44 90 THR A O 1
ATOM 701 N N . LEU A 1 91 ? 15.643 16.720 -8.890 1.00 91.44 91 LEU A N 1
ATOM 702 C CA . LEU A 1 91 ? 16.039 18.084 -9.264 1.00 91.44 91 LEU A CA 1
ATOM 703 C C . LEU A 1 91 ? 17.507 18.172 -9.703 1.00 91.44 91 LEU A C 1
ATOM 705 O O . LEU A 1 91 ? 17.813 18.856 -10.676 1.00 91.44 91 LEU A O 1
ATOM 709 N N . GLY A 1 92 ? 18.410 17.458 -9.024 1.00 88.69 92 GLY A N 1
ATOM 710 C CA . GLY A 1 92 ? 19.825 17.396 -9.398 1.00 88.69 92 GLY A CA 1
ATOM 711 C C . GLY A 1 92 ? 20.065 16.784 -10.782 1.00 88.69 92 GLY A C 1
ATOM 712 O O . GLY A 1 92 ? 21.029 17.144 -11.453 1.00 88.69 92 GLY A O 1
ATOM 713 N N . LEU A 1 93 ? 19.162 15.914 -11.243 1.00 87.44 93 LEU A N 1
ATOM 714 C CA . LEU A 1 93 ? 19.224 15.287 -12.566 1.00 87.44 93 LEU A CA 1
ATOM 715 C C . LEU A 1 93 ? 18.667 16.176 -13.690 1.00 87.44 93 LEU A C 1
ATOM 717 O O . LEU A 1 93 ? 18.750 15.789 -14.853 1.00 87.44 93 LEU A O 1
ATOM 721 N N . TYR A 1 94 ? 18.154 17.376 -13.389 1.00 85.06 94 TYR A N 1
ATOM 722 C CA . TYR A 1 94 ? 17.608 18.301 -14.393 1.00 85.06 94 TYR A CA 1
ATOM 723 C C . TYR A 1 94 ? 18.608 18.637 -15.509 1.00 85.06 94 TYR A C 1
ATOM 725 O O . TYR A 1 94 ? 18.254 18.685 -16.687 1.00 85.06 94 TYR A O 1
ATOM 733 N N . THR A 1 95 ? 19.880 18.826 -15.151 1.00 82.06 95 THR A N 1
ATOM 734 C CA . THR A 1 95 ? 20.946 19.182 -16.100 1.00 82.06 95 THR A CA 1
ATOM 735 C C . THR A 1 95 ? 21.263 18.063 -17.092 1.00 82.06 95 THR A C 1
ATOM 737 O O . THR A 1 95 ? 21.793 18.337 -18.166 1.00 82.06 95 THR A O 1
ATOM 740 N N . GLN A 1 96 ? 20.887 16.818 -16.780 1.00 80.12 96 GLN A N 1
ATOM 741 C CA . GLN A 1 96 ? 21.158 15.637 -17.603 1.00 80.12 96 GLN A CA 1
ATOM 742 C C . GLN A 1 96 ? 20.069 15.359 -18.656 1.00 80.12 96 GLN A C 1
ATOM 744 O O . GLN A 1 96 ? 20.087 14.303 -19.279 1.00 80.12 96 GLN A O 1
ATOM 749 N N . ARG A 1 97 ? 19.132 16.299 -18.879 1.00 74.69 97 ARG A N 1
ATOM 750 C CA . ARG A 1 97 ? 18.020 16.193 -19.853 1.00 74.69 97 ARG A CA 1
ATOM 751 C C . ARG A 1 97 ? 17.239 14.864 -19.753 1.00 74.69 97 ARG A C 1
ATOM 753 O O . ARG A 1 97 ? 17.188 14.102 -20.719 1.00 74.69 97 ARG A O 1
ATOM 760 N N . PRO A 1 98 ? 16.618 14.574 -18.597 1.00 73.75 98 PRO A N 1
ATOM 761 C CA . PRO A 1 98 ? 15.896 13.326 -18.379 1.00 73.75 98 PRO A CA 1
ATOM 762 C C . PRO A 1 98 ? 14.621 13.218 -19.239 1.00 73.75 98 PRO A C 1
ATOM 764 O O . PRO A 1 98 ? 14.066 14.235 -19.667 1.00 73.75 98 PRO A O 1
ATOM 767 N N . PRO A 1 99 ? 14.103 11.993 -19.455 1.00 73.31 99 PRO A N 1
ATOM 768 C CA . PRO A 1 99 ? 12.851 11.773 -20.175 1.00 73.31 99 PRO A CA 1
ATOM 769 C C . PRO A 1 99 ? 11.673 12.487 -19.490 1.00 73.31 99 PRO A C 1
ATOM 771 O O . PRO A 1 99 ? 11.408 12.286 -18.303 1.00 73.31 99 PRO A O 1
ATOM 774 N N . GLY A 1 100 ? 10.947 13.306 -20.262 1.00 77.31 100 GLY A N 1
ATOM 775 C CA . GLY A 1 100 ? 10.019 14.318 -19.741 1.00 77.31 100 GLY A CA 1
ATOM 776 C C . GLY A 1 100 ? 8.927 13.783 -18.810 1.00 77.31 100 GLY A C 1
ATOM 777 O O . GLY A 1 100 ? 8.843 14.210 -17.662 1.00 77.31 100 GLY A O 1
ATOM 778 N N . LEU A 1 101 ? 8.099 12.830 -19.254 1.00 81.44 101 LEU A N 1
ATOM 779 C CA . LEU A 1 101 ? 6.947 12.362 -18.462 1.00 81.44 101 LEU A CA 1
ATOM 780 C C . LEU A 1 101 ? 7.360 11.705 -17.134 1.00 81.44 101 LEU A C 1
ATOM 782 O O . LEU A 1 101 ? 6.764 11.984 -16.093 1.00 81.44 101 LEU A O 1
ATOM 786 N N . ILE A 1 102 ? 8.402 10.869 -17.155 1.00 82.19 102 ILE A N 1
ATOM 787 C CA . ILE A 1 102 ? 8.908 10.174 -15.960 1.00 82.19 102 ILE A CA 1
ATOM 788 C C . ILE A 1 102 ? 9.529 11.185 -14.990 1.00 82.19 102 ILE A C 1
ATOM 790 O O . ILE A 1 102 ? 9.325 11.080 -13.781 1.00 82.19 102 ILE A O 1
ATOM 794 N N . TYR A 1 103 ? 10.217 12.203 -15.514 1.00 86.69 103 TYR A N 1
ATOM 795 C CA . TYR A 1 103 ? 10.762 13.299 -14.720 1.00 86.69 103 TYR A CA 1
ATOM 796 C C . TYR A 1 103 ? 9.668 14.12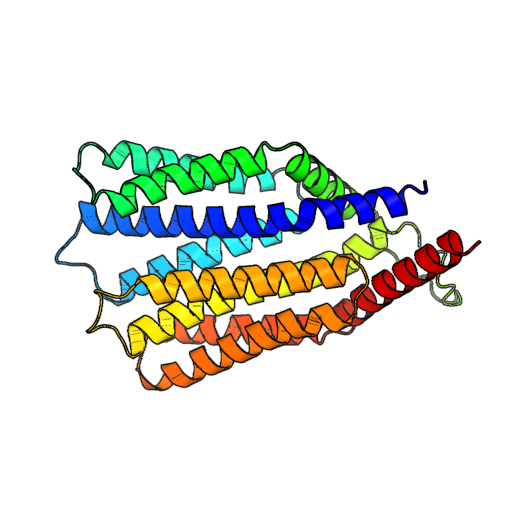0 -14.024 1.00 86.69 103 TYR A C 1
ATOM 798 O O . TYR A 1 103 ? 9.742 14.342 -12.815 1.00 86.69 103 TYR A O 1
ATOM 806 N N . TYR A 1 104 ? 8.614 14.523 -14.744 1.00 88.81 104 TYR A N 1
ATOM 807 C CA . TYR A 1 104 ? 7.498 15.256 -14.136 1.00 88.81 104 TYR A CA 1
ATOM 808 C C . TYR A 1 104 ? 6.790 14.430 -13.063 1.00 88.81 104 TYR A C 1
ATOM 810 O O . TYR A 1 104 ? 6.449 14.968 -12.010 1.00 88.81 104 TYR A O 1
ATOM 818 N N . LEU A 1 105 ? 6.619 13.123 -13.282 1.00 87.75 105 LEU A N 1
ATOM 819 C CA . LEU A 1 105 ? 6.053 12.223 -12.278 1.00 87.75 105 LEU A CA 1
ATOM 820 C C . LEU A 1 105 ? 6.970 12.098 -11.048 1.00 87.75 105 LEU A C 1
ATOM 822 O O . LEU A 1 105 ? 6.489 12.175 -9.917 1.00 87.75 105 LEU A O 1
ATOM 826 N N . ALA A 1 106 ? 8.287 12.003 -11.264 1.00 88.75 106 ALA A N 1
ATOM 827 C CA . ALA A 1 106 ? 9.298 11.978 -10.207 1.00 88.75 106 ALA A CA 1
ATOM 828 C C . ALA A 1 106 ? 9.378 13.271 -9.394 1.00 88.75 106 ALA A C 1
ATOM 830 O O . ALA A 1 106 ? 9.775 13.224 -8.233 1.00 88.75 106 ALA A O 1
ATOM 831 N N . LEU A 1 107 ? 8.953 14.403 -9.955 1.00 92.44 107 LEU A N 1
ATOM 832 C CA . LEU A 1 107 ? 8.829 15.665 -9.231 1.00 92.44 107 LEU A CA 1
ATOM 833 C C . LEU A 1 107 ? 7.472 15.783 -8.515 1.00 92.44 107 LEU A C 1
ATOM 835 O O . LEU A 1 107 ? 7.397 16.166 -7.346 1.00 92.44 107 LEU A O 1
ATOM 839 N N . PHE A 1 108 ? 6.391 15.433 -9.213 1.00 94.12 108 PHE A N 1
ATOM 840 C CA . PHE A 1 108 ? 5.023 15.603 -8.736 1.00 94.12 108 PHE A CA 1
ATOM 841 C C . PHE A 1 108 ? 4.683 14.657 -7.583 1.00 94.12 108 PHE A C 1
ATOM 843 O O . PHE A 1 108 ? 4.140 15.098 -6.570 1.00 94.12 108 PHE A O 1
ATOM 850 N N . CYS A 1 109 ? 5.011 13.368 -7.700 1.00 93.50 109 CYS A N 1
ATOM 851 C CA . CYS A 1 109 ? 4.680 12.370 -6.686 1.00 93.50 109 CYS A CA 1
ATOM 852 C C . CYS A 1 109 ? 5.260 12.684 -5.295 1.00 93.50 109 CYS A C 1
ATOM 854 O O . CYS A 1 109 ? 4.487 12.627 -4.331 1.00 93.50 109 CYS A O 1
ATOM 856 N N . PRO A 1 110 ? 6.546 13.065 -5.136 1.00 94.62 110 PRO A N 1
ATOM 857 C CA . PRO A 1 110 ? 7.069 13.385 -3.813 1.00 94.62 110 PRO A CA 1
ATOM 858 C C . PRO A 1 110 ? 6.515 14.702 -3.275 1.00 94.62 110 PRO A C 1
ATOM 860 O O . PRO A 1 110 ? 6.245 14.790 -2.077 1.00 94.62 110 PRO A O 1
ATOM 863 N N . LEU A 1 111 ? 6.260 15.692 -4.138 1.00 95.88 111 LEU A N 1
ATOM 864 C CA . LEU A 1 111 ? 5.631 16.954 -3.743 1.00 95.88 111 LEU A CA 1
ATOM 865 C C . LEU A 1 111 ? 4.200 16.728 -3.227 1.00 95.88 111 LEU A C 1
ATOM 867 O O . LEU A 1 111 ? 3.847 17.172 -2.132 1.00 95.88 111 LEU A O 1
ATOM 871 N N . ALA A 1 112 ? 3.392 15.978 -3.980 1.00 96.12 112 ALA A N 1
ATOM 872 C CA . ALA A 1 112 ? 2.050 15.579 -3.574 1.00 96.12 112 ALA A CA 1
ATOM 873 C C . ALA A 1 112 ? 2.092 14.725 -2.298 1.00 96.12 112 ALA A C 1
ATOM 875 O O . ALA A 1 112 ? 1.274 14.919 -1.399 1.00 96.12 112 ALA A O 1
ATOM 876 N N . GLY A 1 113 ? 3.071 13.822 -2.173 1.00 93.88 113 GLY A N 1
ATOM 877 C CA . GLY A 1 113 ? 3.286 13.014 -0.973 1.00 93.88 113 GLY A CA 1
ATOM 878 C C . GLY A 1 113 ? 3.549 13.881 0.258 1.00 93.88 113 GLY A C 1
ATOM 879 O O . GLY A 1 113 ? 2.891 13.709 1.284 1.00 93.88 113 GLY A O 1
ATOM 880 N N . LEU A 1 114 ? 4.440 14.869 0.146 1.00 95.50 114 LEU A N 1
ATOM 881 C CA . LEU A 1 114 ? 4.730 15.831 1.213 1.00 95.50 114 LEU A CA 1
ATOM 882 C C . LEU A 1 114 ? 3.506 16.683 1.562 1.00 95.50 114 LEU A C 1
ATOM 884 O O . LEU A 1 114 ? 3.245 16.913 2.742 1.00 95.50 114 LEU A O 1
ATOM 888 N N . LEU A 1 115 ? 2.710 17.091 0.570 1.00 95.19 115 LEU A N 1
ATOM 889 C CA . LEU A 1 115 ? 1.460 17.815 0.801 1.00 95.19 115 LEU A CA 1
ATOM 890 C C . LEU A 1 115 ? 0.437 16.955 1.562 1.00 95.19 115 LEU A C 1
ATOM 892 O O . LEU A 1 115 ? -0.189 17.435 2.510 1.00 95.19 115 LEU A O 1
ATOM 896 N N . VAL A 1 116 ? 0.307 15.671 1.205 1.00 94.44 116 VAL A N 1
ATOM 897 C CA . VAL A 1 116 ? -0.541 14.710 1.927 1.00 94.44 116 VAL A CA 1
ATOM 898 C C . VAL A 1 116 ? -0.059 14.552 3.367 1.00 94.44 116 VAL A C 1
ATOM 900 O O . VAL A 1 116 ? -0.881 14.657 4.280 1.00 94.44 116 VAL A O 1
ATOM 903 N N . LEU A 1 117 ? 1.250 14.388 3.598 1.00 90.62 117 LEU A N 1
ATOM 904 C CA . LEU A 1 117 ? 1.827 14.325 4.949 1.00 90.62 117 LEU A CA 1
ATOM 905 C C . LEU A 1 117 ? 1.592 15.618 5.745 1.00 90.62 117 LEU A C 1
ATOM 907 O O . LEU A 1 117 ? 1.351 15.569 6.954 1.00 90.62 117 LEU A O 1
ATOM 911 N N . ASN A 1 118 ? 1.626 16.770 5.072 1.00 93.88 118 ASN A N 1
ATOM 912 C CA . ASN A 1 118 ? 1.394 18.075 5.679 1.00 93.88 118 ASN A CA 1
ATOM 913 C C . ASN A 1 118 ? -0.090 18.339 5.990 1.00 93.88 118 ASN A C 1
ATOM 915 O O . ASN A 1 118 ? -0.407 19.185 6.828 1.00 93.88 118 ASN A O 1
ATOM 919 N N . SER A 1 119 ? -1.007 17.608 5.352 1.00 93.44 119 SER A N 1
ATOM 920 C CA . SER A 1 119 ? -2.445 17.810 5.512 1.00 93.44 119 SER A CA 1
ATOM 921 C C . SER A 1 119 ? -2.919 17.594 6.956 1.00 93.44 119 SER A C 1
ATOM 923 O O . SER A 1 119 ? -2.472 16.699 7.683 1.00 93.44 119 SER A O 1
ATOM 925 N N . GLN A 1 120 ? -3.911 18.388 7.370 1.00 89.75 120 GLN A N 1
ATOM 926 C CA . GLN A 1 120 ? -4.531 18.268 8.695 1.00 89.75 120 GLN A CA 1
ATOM 927 C C . GLN A 1 120 ? -5.135 16.873 8.922 1.00 89.75 120 GLN A C 1
ATOM 929 O O . GLN A 1 120 ? -5.093 16.348 10.034 1.00 89.75 120 GLN A O 1
ATOM 934 N N . GLY A 1 121 ? -5.681 16.251 7.871 1.00 87.06 121 GLY A N 1
ATOM 935 C CA . GLY A 1 121 ? -6.241 14.901 7.935 1.00 87.06 121 GLY A CA 1
ATOM 936 C C . GLY A 1 121 ? -5.185 13.854 8.284 1.00 87.06 121 GLY A C 1
ATOM 937 O O . GLY A 1 121 ? -5.393 13.059 9.203 1.00 87.06 121 GLY A O 1
ATOM 938 N N . TYR A 1 122 ? -4.029 13.901 7.620 1.00 88.06 122 TYR A N 1
ATOM 939 C CA . TYR A 1 122 ? -2.939 12.958 7.863 1.00 88.06 122 TYR A CA 1
ATOM 940 C C . TYR A 1 122 ? -2.323 13.135 9.254 1.00 88.06 122 TYR A C 1
ATOM 942 O O . TYR A 1 122 ? -2.176 12.160 9.995 1.00 88.06 122 TYR A O 1
ATOM 950 N N . ARG A 1 123 ? -2.069 14.386 9.670 1.00 88.12 123 ARG A N 1
ATOM 951 C CA . ARG A 1 123 ? -1.579 14.706 11.024 1.00 88.12 123 ARG A CA 1
ATOM 952 C C . ARG A 1 123 ? -2.512 14.172 12.114 1.00 88.12 123 ARG A C 1
ATOM 954 O O . ARG A 1 123 ? -2.039 13.617 13.105 1.00 88.12 123 ARG A O 1
ATOM 961 N N . ARG A 1 124 ? -3.835 14.273 11.920 1.00 88.81 124 ARG A N 1
ATOM 962 C CA . ARG A 1 124 ? -4.835 13.720 12.852 1.00 88.81 124 ARG A CA 1
ATOM 963 C C . ARG A 1 124 ? -4.792 12.194 12.918 1.00 88.81 124 ARG A C 1
ATOM 965 O O . ARG A 1 124 ? -4.875 11.661 14.022 1.00 88.81 124 ARG A O 1
ATOM 972 N N . ILE A 1 125 ? -4.658 11.489 11.787 1.00 86.62 125 ILE A N 1
ATOM 973 C CA . ILE A 1 125 ? -4.481 10.023 11.800 1.00 86.62 125 ILE A CA 1
ATOM 974 C C . ILE A 1 125 ? -3.227 9.667 12.586 1.00 86.62 125 ILE A C 1
ATOM 976 O O . ILE A 1 125 ? -3.286 8.857 13.508 1.00 86.62 125 ILE A O 1
ATOM 980 N N . TYR A 1 126 ? -2.103 10.291 12.235 1.00 85.00 126 TYR A N 1
ATOM 981 C CA . TYR A 1 126 ? -0.813 9.996 12.837 1.00 85.00 126 TYR A CA 1
ATOM 982 C C . TYR A 1 126 ? -0.814 10.243 14.347 1.00 85.00 126 TYR A C 1
ATOM 984 O O . TYR A 1 126 ? -0.388 9.376 15.107 1.00 85.00 126 TYR A O 1
ATOM 992 N N . ALA A 1 127 ? -1.382 11.364 14.801 1.00 85.00 127 ALA A N 1
ATOM 993 C CA . ALA A 1 127 ? -1.536 11.653 16.224 1.00 85.00 127 ALA A CA 1
ATOM 994 C C . ALA A 1 127 ? -2.300 10.537 16.958 1.00 85.00 127 ALA A C 1
ATOM 996 O O . ALA A 1 127 ? -1.884 10.118 18.038 1.00 85.00 127 ALA A O 1
ATOM 997 N N . ARG A 1 128 ? -3.364 9.988 16.351 1.00 84.62 128 ARG A N 1
ATOM 998 C CA . ARG A 1 128 ? -4.100 8.848 16.923 1.00 84.62 128 ARG A CA 1
ATOM 999 C C . ARG A 1 128 ? -3.295 7.552 16.891 1.00 84.62 128 ARG A C 1
ATOM 1001 O O . ARG A 1 128 ? -3.344 6.805 17.860 1.00 84.62 128 ARG A O 1
ATOM 1008 N N . LEU A 1 129 ? -2.534 7.281 15.831 1.00 82.06 129 LEU A N 1
ATOM 1009 C CA . LEU A 1 129 ? -1.655 6.105 15.762 1.00 82.06 129 LEU A CA 1
ATOM 1010 C C . LEU A 1 129 ? -0.571 6.143 16.853 1.00 82.06 129 LEU A C 1
ATOM 1012 O O . LEU A 1 129 ? -0.298 5.119 17.476 1.00 82.06 129 LEU A O 1
ATOM 10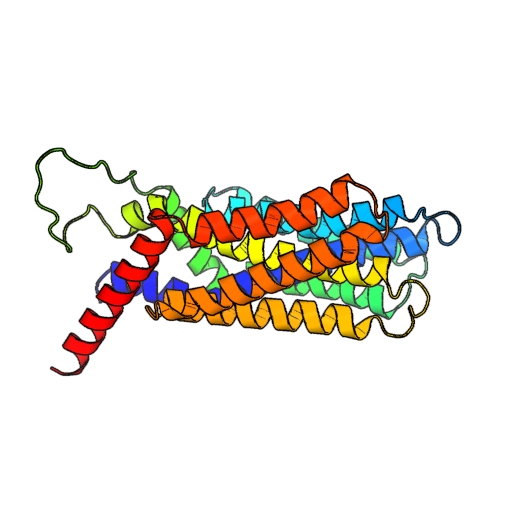16 N N . VAL A 1 130 ? -0.010 7.323 17.136 1.00 83.75 130 VAL A N 1
ATOM 1017 C CA . VAL A 1 130 ? 0.952 7.542 18.230 1.00 83.75 130 VAL A CA 1
ATOM 1018 C C . VAL A 1 130 ? 0.284 7.430 19.606 1.00 83.75 130 VAL A C 1
ATOM 1020 O O . VAL A 1 130 ? 0.851 6.847 20.526 1.00 83.75 130 VAL A O 1
ATOM 1023 N N . GLU A 1 131 ? -0.930 7.955 19.776 1.00 82.38 131 GLU A N 1
ATOM 1024 C CA . GLU A 1 131 ? -1.703 7.771 21.015 1.00 82.38 131 GLU A CA 1
ATOM 1025 C C . GLU A 1 131 ? -1.947 6.275 21.286 1.00 82.38 131 GLU A C 1
ATOM 1027 O O . GLU A 1 131 ? -1.712 5.778 22.389 1.00 82.38 131 GLU A O 1
ATOM 1032 N N . ILE A 1 132 ? -2.330 5.529 20.246 1.00 78.56 132 ILE A N 1
ATOM 1033 C CA . ILE A 1 132 ? -2.535 4.080 20.294 1.00 78.56 132 ILE A CA 1
ATOM 1034 C C . ILE A 1 132 ? -1.224 3.340 20.591 1.00 78.56 132 ILE A C 1
ATOM 1036 O O . ILE A 1 132 ? -1.227 2.404 21.388 1.00 78.56 132 ILE A O 1
ATOM 1040 N N . SER A 1 133 ? -0.097 3.734 19.992 1.00 77.25 133 SER A N 1
ATOM 1041 C CA . SER A 1 133 ? 1.193 3.069 20.226 1.00 77.25 133 SER A CA 1
ATOM 1042 C C . SER A 1 133 ? 1.711 3.265 21.651 1.00 77.25 133 SER A C 1
ATOM 1044 O O . SER A 1 133 ? 2.366 2.369 22.188 1.00 77.25 133 SER A O 1
ATOM 1046 N N . LYS A 1 134 ? 1.391 4.400 22.284 1.00 78.31 134 LYS A N 1
ATOM 1047 C CA . LYS A 1 134 ? 1.765 4.712 23.670 1.00 78.31 134 LYS A CA 1
ATOM 1048 C C . LYS A 1 134 ? 0.817 4.095 24.700 1.00 78.31 134 LYS A C 1
ATOM 1050 O O . LYS A 1 134 ? 1.260 3.797 25.806 1.00 78.31 134 LYS A O 1
ATOM 1055 N N . ALA A 1 135 ? -0.446 3.842 24.349 1.00 72.94 135 ALA A N 1
ATOM 1056 C CA . ALA A 1 135 ? -1.438 3.265 25.259 1.00 72.94 135 ALA A CA 1
ATOM 1057 C C . ALA A 1 135 ? -0.971 1.920 25.847 1.00 72.94 135 ALA A C 1
ATOM 1059 O O . ALA A 1 135 ? -0.451 1.097 25.097 1.00 72.94 135 ALA A O 1
ATOM 1060 N N . PRO A 1 136 ? -1.135 1.638 27.151 1.00 65.75 136 PRO A N 1
ATOM 1061 C CA . PRO A 1 136 ? -0.649 0.398 27.761 1.00 65.75 136 PRO A CA 1
ATOM 1062 C C . PRO A 1 136 ? -1.172 -0.839 27.016 1.00 65.75 136 PRO A C 1
ATOM 1064 O O . PRO A 1 136 ? -2.313 -0.871 26.555 1.00 65.75 136 PRO A O 1
ATOM 1067 N N . ARG A 1 137 ? -0.334 -1.876 26.860 1.00 59.88 137 ARG A N 1
ATOM 1068 C CA . ARG A 1 137 ? -0.798 -3.142 26.269 1.00 59.88 137 ARG A CA 1
ATOM 1069 C C . ARG A 1 137 ? -1.907 -3.699 27.158 1.00 59.88 137 ARG A C 1
ATOM 1071 O O . ARG A 1 137 ? -1.697 -3.865 28.355 1.00 59.88 137 ARG A O 1
ATOM 1078 N N . ALA A 1 138 ? -3.055 -4.035 26.572 1.00 55.28 138 ALA A N 1
ATOM 1079 C CA . ALA A 1 138 ? -4.126 -4.698 27.306 1.00 55.28 138 ALA A CA 1
ATOM 1080 C C . ALA A 1 138 ? -3.609 -6.027 27.896 1.00 55.28 138 ALA A C 1
ATOM 1082 O O . ALA A 1 138 ? -3.392 -6.992 27.149 1.00 55.28 138 ALA A O 1
ATOM 1083 N N . LYS A 1 139 ? -3.397 -6.076 29.219 1.00 51.66 139 LYS A N 1
ATOM 1084 C CA . LYS A 1 139 ? -3.189 -7.329 29.955 1.00 51.66 139 LYS A CA 1
ATOM 1085 C C . LYS A 1 139 ? -4.525 -8.076 29.983 1.00 51.66 139 LYS A C 1
ATOM 1087 O O . LYS A 1 139 ? -5.559 -7.479 30.262 1.00 51.66 139 LYS A O 1
ATOM 1092 N N . ARG A 1 140 ? -4.512 -9.370 29.646 1.00 48.94 140 ARG A N 1
ATOM 1093 C CA . ARG A 1 140 ? -5.628 -10.264 29.986 1.00 48.94 140 ARG A CA 1
ATOM 1094 C C . ARG A 1 140 ? -5.519 -10.508 31.490 1.00 48.94 140 ARG A C 1
ATOM 1096 O O . ARG A 1 140 ? -4.524 -11.096 31.903 1.00 48.94 140 ARG A O 1
ATOM 1103 N N . LEU A 1 141 ? -6.468 -10.018 32.280 1.00 49.34 141 LEU A N 1
ATOM 1104 C CA . LEU A 1 141 ? -6.586 -10.411 33.683 1.00 49.34 141 LEU A CA 1
ATOM 1105 C C . LEU A 1 141 ? -7.168 -11.837 33.718 1.00 49.34 141 LEU A C 1
ATOM 1107 O O . LEU A 1 141 ? -8.149 -12.091 33.012 1.00 49.34 141 LEU A O 1
ATOM 1111 N N . PRO A 1 142 ? -6.546 -12.796 34.426 1.00 38.81 142 PRO A N 1
ATOM 1112 C CA . PRO A 1 142 ? -7.110 -14.133 34.573 1.00 38.81 142 PRO A CA 1
ATOM 1113 C C . PRO A 1 142 ? -8.392 -14.056 35.417 1.00 38.81 142 PRO A C 1
ATOM 1115 O O . PRO A 1 142 ? -8.369 -13.501 36.509 1.00 38.81 142 PRO A O 1
ATOM 1118 N N . GLY A 1 143 ? -9.500 -14.599 34.904 1.00 54.81 143 GLY A N 1
ATOM 1119 C CA . GLY A 1 143 ? -10.747 -14.779 35.663 1.00 54.81 143 GLY A CA 1
ATOM 1120 C C . GLY A 1 143 ? -11.863 -13.750 35.444 1.00 54.81 143 GLY A C 1
ATOM 1121 O O . GLY A 1 143 ? -12.965 -13.987 35.925 1.00 54.81 143 GLY A O 1
ATOM 1122 N N . GLU A 1 144 ? -11.655 -12.657 34.699 1.00 45.56 144 GLU A N 1
ATOM 1123 C CA . GLU A 1 144 ? -12.773 -11.754 34.371 1.00 45.56 144 GLU A CA 1
ATOM 1124 C C . GLU A 1 144 ? -13.635 -12.311 33.219 1.00 45.56 144 GLU A C 1
ATOM 1126 O O . GLU A 1 144 ? -13.085 -12.712 32.181 1.00 45.56 144 GLU A O 1
ATOM 1131 N N . PRO A 1 145 ? -14.980 -12.315 33.352 1.00 42.66 145 PRO A N 1
ATOM 1132 C CA . PRO A 1 145 ? -15.869 -12.653 32.250 1.00 42.66 145 PRO A CA 1
ATOM 1133 C C . PRO A 1 145 ? -15.628 -11.689 31.085 1.00 42.66 145 PRO A C 1
ATOM 1135 O O . PRO A 1 145 ? -15.226 -10.539 31.261 1.00 42.66 145 PRO A O 1
ATOM 1138 N N . VAL A 1 146 ? -15.845 -12.170 29.859 1.00 50.47 146 VAL A N 1
ATOM 1139 C CA . VAL A 1 146 ? -15.665 -11.392 28.624 1.00 50.47 146 VAL A CA 1
ATOM 1140 C C . VAL A 1 146 ? -16.788 -10.356 28.508 1.00 50.47 146 VAL A C 1
ATOM 1142 O O . VAL A 1 146 ? -17.610 -10.412 27.598 1.00 50.47 146 VAL A O 1
ATOM 1145 N N . ASP A 1 147 ? -16.826 -9.381 29.411 1.00 39.88 147 ASP A N 1
ATOM 1146 C CA . ASP A 1 147 ? -17.721 -8.247 29.298 1.00 39.88 147 ASP A CA 1
ATOM 1147 C C . ASP A 1 147 ? -17.246 -7.408 28.120 1.00 39.88 147 ASP A C 1
ATOM 1149 O O . ASP A 1 147 ? -16.197 -6.754 28.100 1.00 39.88 147 ASP A O 1
ATOM 1153 N N . VAL A 1 148 ? -18.038 -7.486 27.057 1.00 46.72 148 VAL A N 1
ATOM 1154 C CA . VAL A 1 148 ? -17.731 -6.987 25.717 1.00 46.72 148 VAL A CA 1
ATOM 1155 C C . VAL A 1 148 ? -17.487 -5.465 25.704 1.00 46.72 148 VAL A C 1
ATOM 1157 O O . VAL A 1 148 ? -17.023 -4.941 24.691 1.00 46.72 148 VAL A O 1
ATOM 1160 N N . LEU A 1 149 ? -17.707 -4.745 26.809 1.00 44.81 149 LEU A N 1
ATOM 1161 C CA . LEU A 1 149 ? -17.645 -3.285 26.881 1.00 44.81 149 LEU A CA 1
ATOM 1162 C C . LEU A 1 149 ? -16.555 -2.687 27.793 1.00 44.81 149 LEU A C 1
ATOM 1164 O O . LEU A 1 149 ? -16.401 -1.468 27.757 1.00 44.81 149 LEU A O 1
ATOM 1168 N N . ARG A 1 150 ? -15.770 -3.471 28.552 1.00 40.19 150 ARG A N 1
ATOM 1169 C CA . ARG A 1 150 ? -14.911 -2.909 29.622 1.00 40.19 150 ARG A CA 1
ATOM 1170 C C . ARG A 1 150 ? -13.433 -3.331 29.574 1.00 40.19 150 ARG A C 1
ATOM 1172 O O . ARG A 1 150 ? -12.829 -3.610 30.593 1.00 40.19 150 ARG A O 1
ATOM 1179 N N . TYR A 1 151 ? -12.807 -3.340 28.394 1.00 44.12 151 TYR A N 1
ATOM 1180 C CA . TYR A 1 151 ? -11.330 -3.307 28.333 1.00 44.12 151 TYR A CA 1
ATOM 1181 C C . TYR A 1 151 ? -10.825 -1.891 28.676 1.00 44.12 151 TYR A C 1
ATOM 1183 O O . TYR A 1 151 ? -11.542 -0.927 28.387 1.00 44.12 151 TYR A O 1
ATOM 1191 N N . PRO A 1 152 ? -9.597 -1.718 29.210 1.00 45.00 152 PRO A N 1
ATOM 1192 C CA . PRO A 1 152 ? -9.020 -0.398 29.439 1.00 45.00 152 PRO A CA 1
ATOM 1193 C C . PRO A 1 152 ? -8.753 0.270 28.081 1.00 45.00 152 PRO A C 1
ATOM 1195 O O . PRO A 1 152 ? -7.708 0.075 27.478 1.00 45.00 152 PRO A O 1
ATOM 1198 N N . GLY A 1 153 ? -9.732 1.010 27.558 1.00 60.62 153 GLY A N 1
ATOM 1199 C CA . GLY A 1 153 ? -9.638 1.844 26.359 1.00 60.62 153 GLY A CA 1
ATOM 1200 C C . GLY A 1 153 ? -9.481 1.104 25.018 1.00 60.62 153 GLY A C 1
ATOM 1201 O O . GLY A 1 153 ? -8.622 0.246 24.820 1.00 60.62 153 GLY A O 1
ATOM 1202 N N . MET A 1 154 ? -10.251 1.526 24.009 1.00 62.69 154 MET A N 1
ATOM 1203 C CA . MET A 1 154 ? -10.075 1.129 22.599 1.00 62.69 154 MET A CA 1
ATOM 1204 C C . MET A 1 154 ? -8.618 1.277 22.112 1.00 62.69 154 MET A C 1
ATOM 1206 O O . MET A 1 154 ? -8.180 0.508 21.263 1.00 62.69 154 MET A O 1
ATOM 1210 N N . ALA A 1 155 ? -7.841 2.206 22.677 1.00 62.97 155 ALA A N 1
ATOM 1211 C CA . ALA A 1 155 ? -6.432 2.397 22.343 1.00 62.97 155 ALA A CA 1
ATOM 1212 C C . ALA A 1 155 ? -5.552 1.176 22.687 1.00 62.97 155 ALA A C 1
ATOM 1214 O O . ALA A 1 155 ? -4.739 0.766 21.863 1.00 62.97 155 ALA A O 1
ATOM 1215 N N . ALA A 1 156 ? -5.759 0.522 23.836 1.00 66.56 156 ALA A N 1
ATOM 1216 C CA . ALA A 1 156 ? -5.009 -0.680 24.214 1.00 66.56 156 ALA A CA 1
ATOM 1217 C C . ALA A 1 156 ? -5.365 -1.888 23.328 1.00 66.56 156 ALA A C 1
ATOM 1219 O O . ALA A 1 156 ? -4.507 -2.712 22.993 1.00 66.56 156 ALA A O 1
ATOM 1220 N N . PHE A 1 157 ? -6.635 -1.977 22.913 1.00 66.31 157 PHE A N 1
ATOM 1221 C CA . PHE A 1 157 ? -7.097 -2.952 21.925 1.00 66.31 157 PHE A CA 1
ATOM 1222 C C . PHE A 1 157 ? -6.466 -2.679 20.552 1.00 66.31 157 PHE A C 1
ATOM 1224 O O . PHE A 1 157 ? -5.830 -3.561 19.974 1.00 66.31 157 PHE A O 1
ATOM 1231 N N . LEU A 1 158 ? -6.564 -1.448 20.046 1.00 70.31 158 LEU A N 1
ATOM 1232 C CA . LEU A 1 158 ? -5.959 -1.060 18.775 1.00 70.31 158 LEU A CA 1
ATOM 1233 C C . LEU A 1 158 ? -4.446 -1.323 18.794 1.00 70.31 158 LEU A C 1
ATOM 1235 O O . LEU A 1 158 ? -3.954 -1.974 17.881 1.00 70.31 158 LEU A O 1
ATOM 1239 N N . ARG A 1 159 ? -3.718 -1.006 19.871 1.00 72.00 159 ARG A N 1
ATOM 1240 C CA . ARG A 1 159 ? -2.275 -1.304 19.976 1.00 72.00 159 ARG A CA 1
ATOM 1241 C C . ARG A 1 159 ? -1.948 -2.779 19.733 1.00 72.00 159 ARG A C 1
ATOM 1243 O O . ARG A 1 159 ? -0.904 -3.103 19.176 1.00 72.00 159 ARG A O 1
ATOM 1250 N N . ARG A 1 160 ? -2.839 -3.686 20.143 1.00 71.81 160 ARG A N 1
ATOM 1251 C CA . ARG A 1 160 ? -2.642 -5.138 20.039 1.00 71.81 160 ARG A CA 1
ATOM 1252 C C . ARG A 1 160 ? -3.025 -5.720 18.674 1.00 71.81 160 ARG A C 1
ATOM 1254 O O . ARG A 1 160 ? -2.397 -6.684 18.232 1.00 71.81 160 ARG A O 1
ATOM 1261 N N . PHE A 1 161 ? -4.059 -5.181 18.029 1.00 72.88 161 PHE A N 1
ATOM 1262 C CA . PHE A 1 161 ? -4.674 -5.793 16.838 1.00 72.88 161 PHE A CA 1
ATOM 1263 C C . PHE A 1 161 ? -4.509 -4.971 15.551 1.00 72.88 161 PHE A C 1
ATOM 1265 O O . PHE A 1 161 ? -4.522 -5.530 14.452 1.00 72.88 161 PHE A O 1
ATOM 1272 N N . MET A 1 162 ? -4.309 -3.660 15.678 1.00 77.31 162 MET A N 1
ATOM 1273 C CA . MET A 1 162 ? -4.198 -2.723 14.562 1.00 77.31 162 MET A CA 1
ATOM 1274 C C . MET A 1 162 ? -2.960 -3.012 13.714 1.00 77.31 162 MET A C 1
ATOM 1276 O O . MET A 1 162 ? -3.086 -3.164 12.504 1.00 77.31 162 MET A O 1
ATOM 1280 N N . GLY A 1 163 ? -1.792 -3.201 14.340 1.00 83.19 163 GLY A N 1
ATOM 1281 C CA . GLY A 1 163 ? -0.535 -3.428 13.619 1.00 83.19 163 GLY A CA 1
ATOM 1282 C C . GLY A 1 163 ? -0.597 -4.599 12.634 1.00 83.19 163 GLY A C 1
ATOM 1283 O O . GLY A 1 163 ? -0.127 -4.470 11.511 1.00 83.19 163 GLY A O 1
ATOM 1284 N N . ARG A 1 164 ? -1.254 -5.708 13.003 1.00 85.81 164 ARG A N 1
ATOM 1285 C CA . ARG A 1 164 ? -1.434 -6.870 12.110 1.00 85.81 164 ARG A CA 1
ATOM 1286 C C . ARG A 1 164 ? -2.408 -6.602 10.964 1.00 85.81 164 ARG A C 1
ATOM 1288 O O . ARG A 1 164 ? -2.196 -7.095 9.865 1.00 85.81 164 ARG A O 1
ATOM 1295 N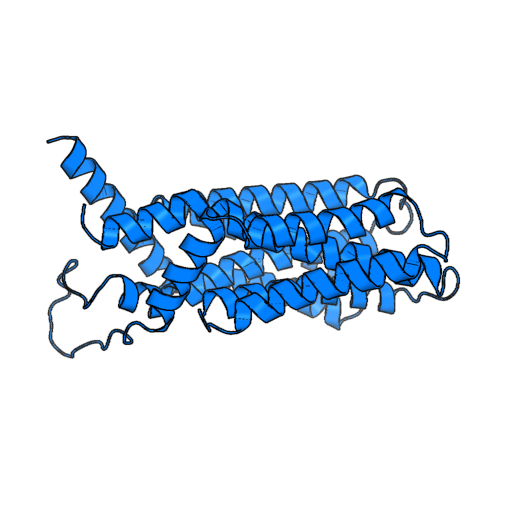 N . SER A 1 165 ? -3.460 -5.826 11.215 1.00 85.88 165 SER A N 1
ATOM 1296 C CA . SER A 1 165 ? -4.470 -5.508 10.196 1.00 85.88 165 SER A CA 1
ATOM 1297 C C . SER A 1 165 ? -3.930 -4.528 9.155 1.00 85.88 165 SER A C 1
ATOM 1299 O O . SER A 1 165 ? -4.125 -4.730 7.962 1.00 85.88 165 SER A O 1
ATOM 1301 N N . PHE A 1 166 ? -3.187 -3.508 9.587 1.00 88.75 166 PHE A N 1
ATOM 1302 C CA . PHE A 1 166 ? -2.475 -2.621 8.667 1.00 88.75 166 PHE A CA 1
ATOM 1303 C C . PHE A 1 166 ? -1.317 -3.330 7.964 1.00 88.75 166 PHE A C 1
ATOM 1305 O O . PHE A 1 166 ? -1.069 -3.048 6.797 1.00 88.75 166 PHE A O 1
ATOM 1312 N N . ALA A 1 167 ? -0.653 -4.282 8.632 1.00 91.75 167 ALA A N 1
ATOM 1313 C CA . ALA A 1 167 ? 0.325 -5.131 7.968 1.00 91.75 167 ALA A CA 1
ATOM 1314 C C . ALA A 1 167 ? -0.300 -5.906 6.811 1.00 91.75 167 ALA A C 1
ATOM 1316 O O . ALA A 1 167 ? 0.153 -5.764 5.683 1.00 91.75 167 ALA A O 1
ATOM 1317 N N . ALA A 1 168 ? -1.400 -6.620 7.051 1.00 93.62 168 ALA A N 1
ATOM 1318 C CA . ALA A 1 168 ? -2.123 -7.310 5.988 1.00 93.62 168 ALA A CA 1
ATOM 1319 C C . ALA A 1 168 ? -2.477 -6.380 4.812 1.00 93.62 168 ALA A C 1
ATOM 1321 O O . ALA A 1 168 ? -2.257 -6.740 3.659 1.00 93.62 168 ALA A O 1
ATOM 1322 N N . PHE A 1 169 ? -2.958 -5.168 5.102 1.00 93.44 169 PHE A N 1
ATOM 1323 C CA . PHE A 1 169 ? -3.287 -4.163 4.091 1.00 93.44 169 PHE A CA 1
ATOM 1324 C C . PHE A 1 169 ? -2.074 -3.764 3.233 1.00 93.44 169 PHE A C 1
ATOM 1326 O O . PHE A 1 169 ? -2.109 -3.926 2.015 1.00 93.44 169 PHE A O 1
ATOM 1333 N N . PHE A 1 170 ? -0.984 -3.294 3.845 1.00 94.50 170 PHE A N 1
ATOM 1334 C CA . PHE A 1 170 ? 0.192 -2.844 3.093 1.00 94.50 170 PHE A CA 1
ATOM 1335 C C . PHE A 1 170 ? 0.924 -3.988 2.387 1.00 94.50 170 PHE A C 1
ATOM 1337 O O . PHE A 1 170 ? 1.424 -3.785 1.285 1.00 94.50 170 PHE A O 1
ATOM 1344 N N . LEU A 1 171 ? 0.958 -5.192 2.970 1.00 95.31 171 LEU A N 1
ATOM 1345 C CA . LEU A 1 171 ? 1.514 -6.361 2.285 1.00 95.31 171 LEU A CA 1
ATOM 1346 C C . LEU A 1 171 ? 0.675 -6.760 1.063 1.00 95.31 171 LEU A C 1
ATOM 1348 O O . LEU A 1 171 ? 1.251 -7.142 0.050 1.00 95.31 171 LEU A O 1
ATOM 1352 N N . THR A 1 172 ? -0.655 -6.630 1.121 1.00 96.06 172 THR A N 1
ATOM 1353 C CA . THR A 1 172 ? -1.530 -6.885 -0.039 1.00 96.06 172 THR A CA 1
ATOM 1354 C C . THR A 1 172 ? -1.261 -5.875 -1.159 1.00 96.06 172 THR A C 1
ATOM 1356 O O . THR A 1 172 ? -1.094 -6.262 -2.312 1.00 96.06 172 THR A O 1
ATOM 1359 N N . MET A 1 173 ? -1.130 -4.589 -0.808 1.00 94.75 173 MET A N 1
ATOM 1360 C CA . MET A 1 173 ? -0.776 -3.509 -1.742 1.00 94.75 173 MET A CA 1
ATOM 1361 C C . MET A 1 173 ? 0.593 -3.732 -2.397 1.00 94.75 173 MET A C 1
ATOM 1363 O O . MET A 1 173 ? 0.736 -3.631 -3.613 1.00 94.75 173 MET A O 1
ATOM 1367 N N . ALA A 1 174 ? 1.603 -4.074 -1.595 1.00 95.38 174 ALA A N 1
ATOM 1368 C CA . ALA A 1 174 ? 2.939 -4.377 -2.090 1.00 95.38 174 ALA A CA 1
ATOM 1369 C C . ALA A 1 174 ? 2.944 -5.627 -2.978 1.00 95.38 174 ALA A C 1
ATOM 1371 O O . ALA A 1 174 ? 3.617 -5.654 -4.003 1.00 95.38 174 ALA A O 1
ATOM 1372 N N . SER A 1 175 ? 2.168 -6.649 -2.611 1.00 96.50 175 SER A N 1
ATOM 1373 C CA . SER A 1 175 ? 2.081 -7.892 -3.370 1.00 96.50 175 SER A CA 1
ATOM 1374 C C . SER A 1 175 ? 1.497 -7.683 -4.765 1.00 96.50 175 SER A C 1
ATOM 1376 O O . SER A 1 175 ? 2.103 -8.149 -5.724 1.00 96.50 175 SER A O 1
ATOM 1378 N N . ILE A 1 176 ? 0.373 -6.969 -4.906 1.00 95.19 176 ILE A N 1
ATOM 1379 C CA . ILE A 1 176 ? -0.200 -6.716 -6.237 1.00 95.19 176 ILE A CA 1
ATOM 1380 C C . ILE A 1 176 ? 0.742 -5.863 -7.101 1.00 95.19 176 ILE A C 1
ATOM 1382 O O . ILE A 1 176 ? 0.866 -6.113 -8.298 1.00 95.19 176 ILE A O 1
ATOM 1386 N N . ALA A 1 177 ? 1.482 -4.926 -6.499 1.00 93.50 177 ALA A N 1
ATOM 1387 C CA . ALA A 1 177 ? 2.489 -4.135 -7.206 1.00 93.50 177 ALA A CA 1
ATOM 1388 C C . ALA A 1 177 ? 3.684 -4.977 -7.694 1.00 93.50 177 ALA A C 1
ATOM 1390 O O . ALA A 1 177 ? 4.139 -4.796 -8.817 1.00 93.50 177 ALA A O 1
ATOM 1391 N N . LEU A 1 178 ? 4.187 -5.924 -6.894 1.00 93.50 178 LEU A N 1
ATOM 1392 C CA . LEU A 1 178 ? 5.272 -6.804 -7.346 1.00 93.50 178 LEU A CA 1
ATOM 1393 C C . LEU A 1 178 ? 4.794 -7.832 -8.375 1.00 93.50 178 LEU A C 1
ATOM 1395 O O . LEU A 1 178 ? 5.488 -8.058 -9.362 1.00 93.50 178 LEU A O 1
ATOM 1399 N N . ALA A 1 179 ? 3.614 -8.422 -8.176 1.00 93.94 179 ALA A N 1
ATOM 1400 C CA . ALA A 1 179 ? 3.070 -9.436 -9.074 1.00 93.94 179 ALA A CA 1
ATOM 1401 C C . ALA A 1 179 ? 2.758 -8.871 -10.468 1.00 93.94 179 ALA A C 1
ATOM 1403 O O . ALA A 1 179 ? 3.026 -9.530 -11.469 1.00 93.94 179 ALA A O 1
ATOM 1404 N N . THR A 1 180 ? 2.247 -7.636 -10.547 1.00 91.06 180 THR A N 1
ATOM 1405 C CA . THR A 1 180 ? 2.020 -6.938 -11.826 1.00 91.06 180 THR A CA 1
ATOM 1406 C C . THR A 1 180 ? 3.311 -6.733 -12.601 1.00 91.06 180 THR A C 1
ATOM 1408 O O . THR A 1 180 ? 3.374 -7.108 -13.767 1.00 91.06 180 THR A O 1
ATOM 1411 N N . VAL A 1 181 ? 4.364 -6.234 -11.949 1.00 88.50 181 VAL A N 1
ATOM 1412 C CA . VAL A 1 181 ? 5.668 -6.077 -12.612 1.00 88.50 181 VAL A CA 1
ATOM 1413 C C . VAL A 1 181 ? 6.306 -7.429 -12.946 1.00 88.50 181 VAL A C 1
ATOM 1415 O O . VAL A 1 181 ? 6.995 -7.555 -13.954 1.00 88.50 181 VAL A O 1
ATOM 1418 N N . GLN A 1 182 ? 6.058 -8.466 -12.144 1.00 89.50 182 GLN A N 1
ATOM 1419 C CA . GLN A 1 182 ? 6.536 -9.813 -12.447 1.00 89.50 182 GLN A CA 1
ATOM 1420 C C . GLN A 1 182 ? 5.923 -10.369 -13.734 1.00 89.50 182 GLN A C 1
ATOM 1422 O O . GLN A 1 182 ? 6.648 -10.898 -14.569 1.00 89.50 182 GLN A O 1
ATOM 1427 N N . VAL A 1 183 ? 4.597 -10.268 -13.876 1.00 89.94 183 VAL A N 1
ATOM 1428 C CA . VAL A 1 183 ? 3.867 -10.702 -15.078 1.00 89.94 183 VAL A CA 1
ATOM 1429 C C . VAL A 1 183 ? 4.335 -9.916 -16.294 1.00 89.94 183 VAL A C 1
ATOM 1431 O O . VAL A 1 183 ? 4.565 -10.505 -17.347 1.00 89.94 183 VAL A O 1
ATOM 1434 N N . GLU A 1 184 ? 4.542 -8.613 -16.121 1.00 85.62 184 GLU A N 1
ATOM 1435 C CA . GLU A 1 184 ? 5.040 -7.752 -17.184 1.00 85.62 184 GLU A CA 1
ATOM 1436 C C . GLU A 1 184 ? 6.383 -8.218 -17.723 1.00 85.62 184 GLU A C 1
ATOM 1438 O O . GLU A 1 184 ? 6.554 -8.470 -18.914 1.00 85.62 184 GLU A O 1
ATOM 1443 N N . TYR A 1 185 ? 7.327 -8.398 -16.806 1.00 83.31 185 TYR A N 1
ATOM 1444 C CA . TYR A 1 185 ? 8.664 -8.834 -17.145 1.00 83.31 185 TYR A CA 1
ATOM 1445 C C . TYR A 1 185 ? 8.679 -10.271 -17.708 1.00 83.31 185 TYR A C 1
ATOM 1447 O O . TYR A 1 185 ? 9.479 -10.571 -18.588 1.00 83.31 185 TYR A O 1
ATOM 1455 N N . ALA A 1 186 ? 7.793 -11.155 -17.233 1.00 85.50 186 ALA A N 1
ATOM 1456 C CA . ALA A 1 186 ? 7.704 -12.548 -17.680 1.00 85.50 186 ALA A CA 1
ATOM 1457 C C . ALA A 1 186 ? 7.190 -12.699 -19.117 1.00 85.50 186 ALA A C 1
ATOM 1459 O O . ALA A 1 186 ? 7.716 -13.514 -19.871 1.00 85.50 186 ALA A O 1
ATOM 1460 N N . TYR A 1 187 ? 6.130 -11.967 -19.470 1.00 82.88 187 TYR A N 1
ATOM 1461 C CA . TYR A 1 187 ? 5.337 -12.260 -20.669 1.00 82.88 187 TYR A CA 1
ATOM 1462 C C . TYR A 1 187 ? 5.317 -11.128 -21.693 1.00 82.88 187 TYR A C 1
ATOM 1464 O O . TYR A 1 187 ? 5.133 -11.390 -22.878 1.00 82.88 187 TYR A O 1
ATOM 1472 N N . PHE A 1 188 ? 5.519 -9.883 -21.262 1.00 76.69 188 PHE A N 1
ATOM 1473 C CA . PHE A 1 188 ? 5.308 -8.699 -22.098 1.00 76.69 188 PHE A CA 1
ATOM 1474 C C . PHE A 1 188 ? 6.575 -7.866 -22.310 1.00 76.69 188 PHE A C 1
ATOM 1476 O O . PHE A 1 188 ? 6.517 -6.797 -22.912 1.00 76.69 188 PHE A O 1
ATOM 1483 N N . ALA A 1 189 ? 7.749 -8.395 -21.948 1.00 68.00 189 ALA A N 1
ATOM 1484 C CA . ALA A 1 189 ? 9.043 -7.733 -22.137 1.00 68.00 189 ALA A CA 1
ATOM 1485 C C . ALA A 1 189 ? 9.361 -7.329 -23.596 1.00 68.00 189 ALA A C 1
ATOM 1487 O O . ALA A 1 189 ? 10.277 -6.546 -23.820 1.00 68.00 189 ALA A O 1
ATOM 1488 N N . GLN A 1 190 ? 8.626 -7.838 -24.592 1.00 63.88 190 GLN A N 1
ATOM 1489 C CA . GLN A 1 190 ? 8.768 -7.459 -26.006 1.00 63.88 190 GLN A CA 1
ATOM 1490 C C . GLN A 1 190 ? 7.767 -6.380 -26.475 1.00 63.88 190 GLN A C 1
ATOM 1492 O O . GLN A 1 190 ? 7.912 -5.872 -27.579 1.00 63.88 190 GLN A O 1
ATOM 1497 N N . HIS A 1 191 ? 6.777 -6.006 -25.653 1.00 61.50 191 HIS A N 1
ATOM 1498 C CA . HIS A 1 191 ? 5.694 -5.064 -25.988 1.00 61.50 191 HIS A CA 1
ATOM 1499 C C . HIS A 1 191 ? 5.683 -3.846 -25.039 1.00 61.50 191 HIS A C 1
ATOM 1501 O O . HIS A 1 191 ? 4.635 -3.431 -24.541 1.00 61.50 191 HIS A O 1
ATOM 1507 N N . LEU A 1 192 ? 6.861 -3.252 -24.799 1.00 53.94 192 LEU A N 1
ATOM 1508 C CA . LEU A 1 192 ? 7.064 -2.133 -23.860 1.00 53.94 192 LEU A CA 1
ATOM 1509 C C . LEU A 1 192 ? 6.219 -0.875 -24.145 1.00 53.94 192 LEU A C 1
ATOM 1511 O O . LEU A 1 192 ? 6.119 -0.005 -23.280 1.00 53.94 192 LEU A O 1
ATOM 1515 N N . GLU A 1 193 ? 5.610 -0.755 -25.325 1.00 56.09 193 GLU A N 1
ATOM 1516 C CA . GLU A 1 193 ? 4.809 0.415 -25.704 1.00 56.09 193 GLU A CA 1
ATOM 1517 C C . GLU A 1 193 ? 3.514 0.566 -24.882 1.00 56.09 193 GLU A C 1
ATOM 1519 O O . GLU A 1 193 ? 2.969 1.665 -24.804 1.00 56.09 193 GLU A O 1
ATOM 1524 N N . ASN A 1 194 ? 3.051 -0.487 -24.191 1.00 59.47 194 ASN A N 1
ATOM 1525 C CA . ASN A 1 194 ? 1.765 -0.491 -23.481 1.00 59.47 194 ASN A CA 1
ATOM 1526 C C . ASN A 1 194 ? 1.850 -0.472 -21.941 1.00 59.47 194 ASN A C 1
ATOM 1528 O O . ASN A 1 194 ? 0.874 -0.811 -21.281 1.00 59.47 194 ASN A O 1
ATOM 1532 N N . MET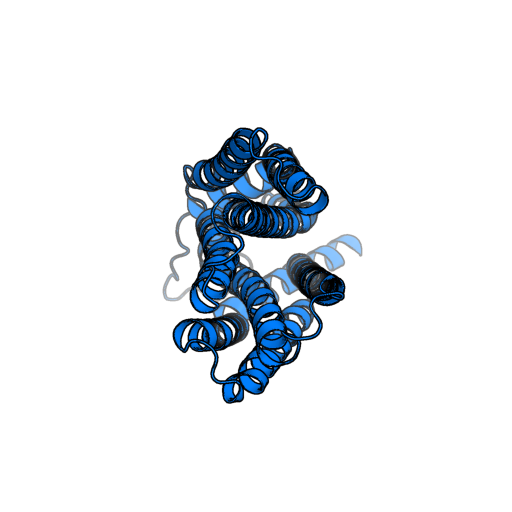 A 1 195 ? 2.933 0.021 -21.326 1.00 67.06 195 MET A N 1
ATOM 1533 C CA . MET A 1 195 ? 3.112 0.096 -19.851 1.00 67.06 195 MET A CA 1
ATOM 1534 C C . MET A 1 195 ? 1.959 0.752 -19.049 1.00 67.06 195 MET A C 1
ATOM 1536 O O . MET A 1 195 ? 1.911 0.660 -17.818 1.00 67.06 195 MET A O 1
ATOM 1540 N N . GLY A 1 196 ? 1.001 1.402 -19.717 1.00 71.12 196 GLY A N 1
ATOM 1541 C CA . GLY A 1 196 ? -0.223 1.926 -19.115 1.00 71.12 196 GLY A CA 1
ATOM 1542 C C . GLY A 1 196 ? -1.051 0.884 -18.351 1.00 71.12 196 GLY A C 1
ATOM 1543 O O . GLY A 1 196 ? -1.599 1.221 -17.300 1.00 71.12 196 GLY A O 1
ATOM 1544 N N . TYR A 1 197 ? -1.115 -0.383 -18.784 1.00 78.50 197 TYR A N 1
ATOM 1545 C CA . TYR A 1 197 ? -1.907 -1.382 -18.045 1.00 78.50 197 TYR A CA 1
ATOM 1546 C C . TYR A 1 197 ? -1.295 -1.745 -16.691 1.00 78.50 197 TYR A C 1
ATOM 1548 O O . TYR A 1 197 ? -2.046 -1.956 -15.742 1.00 78.50 197 TYR A O 1
ATOM 1556 N N . VAL A 1 198 ? 0.037 -1.748 -16.547 1.00 83.44 198 VAL A N 1
ATOM 1557 C CA . VAL A 1 198 ? 0.698 -1.986 -15.250 1.00 83.44 198 VAL A CA 1
ATOM 1558 C C . VAL A 1 198 ? 0.246 -0.929 -14.243 1.00 83.44 198 VAL A C 1
ATOM 1560 O O . VAL A 1 198 ? -0.176 -1.253 -13.131 1.00 83.44 198 VAL A O 1
ATOM 1563 N N . VAL A 1 199 ? 0.249 0.338 -14.665 1.00 82.00 199 VAL A N 1
ATOM 1564 C CA . VAL A 1 199 ? -0.223 1.463 -13.848 1.00 82.00 199 VAL A CA 1
ATOM 1565 C C . VAL A 1 199 ? -1.703 1.298 -13.502 1.00 82.00 199 VAL A C 1
ATOM 1567 O O . VAL A 1 199 ? -2.073 1.442 -12.337 1.00 82.00 199 VAL A O 1
ATOM 1570 N N . ILE A 1 200 ? -2.546 0.942 -14.476 1.00 86.50 200 ILE A N 1
ATOM 1571 C CA . ILE A 1 200 ? -3.982 0.723 -14.251 1.00 86.50 200 ILE A CA 1
ATOM 1572 C C . ILE A 1 200 ? -4.212 -0.398 -13.231 1.00 86.50 200 ILE A C 1
ATOM 1574 O O . ILE A 1 200 ? -4.972 -0.197 -12.286 1.00 86.50 200 ILE A O 1
ATOM 1578 N N . VAL A 1 201 ? -3.544 -1.551 -13.355 1.00 90.31 201 VAL A N 1
ATOM 1579 C CA . VAL A 1 201 ? -3.735 -2.674 -12.421 1.00 90.31 201 VAL A CA 1
ATOM 1580 C C . VAL A 1 201 ? -3.267 -2.308 -11.011 1.00 90.31 201 VAL A C 1
ATOM 1582 O O . VAL A 1 201 ? -3.961 -2.624 -10.043 1.00 90.31 201 VAL A O 1
ATOM 1585 N N . ILE A 1 202 ? -2.151 -1.584 -10.869 1.00 89.62 202 ILE A N 1
ATOM 1586 C CA . ILE A 1 202 ? -1.687 -1.090 -9.563 1.00 89.62 202 ILE A CA 1
ATOM 1587 C C . ILE A 1 202 ? -2.708 -0.116 -8.954 1.00 89.62 202 ILE A C 1
ATOM 1589 O O . ILE A 1 202 ? -3.046 -0.247 -7.775 1.00 89.62 202 ILE A O 1
ATOM 1593 N N . LEU A 1 203 ? -3.236 0.830 -9.739 1.00 89.38 203 LEU A N 1
ATOM 1594 C CA . LEU A 1 203 ? -4.238 1.797 -9.276 1.00 89.38 203 LEU A CA 1
ATOM 1595 C C . LEU A 1 203 ? -5.558 1.120 -8.889 1.00 89.38 203 LEU A C 1
ATOM 1597 O O . LEU A 1 203 ? -6.120 1.436 -7.840 1.00 89.38 203 LEU A O 1
ATOM 1601 N N . VAL A 1 204 ? -6.031 0.162 -9.689 1.00 93.69 204 VAL A N 1
ATOM 1602 C CA . VAL A 1 204 ? -7.240 -0.622 -9.398 1.00 93.69 204 VAL A CA 1
ATOM 1603 C C . VAL A 1 204 ? -7.036 -1.465 -8.142 1.00 93.69 204 VAL A C 1
ATOM 1605 O O . VAL A 1 204 ? -7.862 -1.408 -7.233 1.00 93.69 204 VAL A O 1
ATOM 1608 N N . GLY A 1 205 ? -5.917 -2.187 -8.032 1.00 93.19 205 GLY A N 1
ATOM 1609 C CA . GLY A 1 205 ? -5.579 -2.964 -6.838 1.00 93.19 205 GLY A CA 1
ATOM 1610 C C . GLY A 1 205 ? -5.527 -2.089 -5.584 1.00 93.19 205 GLY A C 1
ATOM 1611 O O . GLY A 1 205 ? -6.078 -2.450 -4.541 1.00 93.19 205 GLY A O 1
ATOM 1612 N N . ALA A 1 206 ? -4.953 -0.891 -5.701 1.00 91.50 206 ALA A N 1
ATOM 1613 C CA . ALA A 1 206 ? -4.906 0.079 -4.620 1.00 91.50 206 ALA A CA 1
ATOM 1614 C C . ALA A 1 206 ? -6.278 0.632 -4.226 1.00 91.50 206 ALA A C 1
ATOM 1616 O O . ALA A 1 206 ? -6.582 0.738 -3.034 1.00 91.50 206 ALA A O 1
ATOM 1617 N N . ALA A 1 207 ? -7.122 0.941 -5.210 1.00 91.81 207 ALA A N 1
ATOM 1618 C CA . ALA A 1 207 ? -8.491 1.375 -4.981 1.00 91.81 207 ALA A CA 1
ATOM 1619 C C . ALA A 1 207 ? -9.304 0.279 -4.277 1.00 91.81 207 ALA A C 1
ATOM 1621 O O . ALA A 1 207 ? -9.925 0.551 -3.249 1.00 91.81 207 ALA A O 1
ATOM 1622 N N . VAL A 1 208 ? -9.241 -0.970 -4.754 1.00 95.25 208 VAL A N 1
ATOM 1623 C CA . VAL A 1 208 ? -9.947 -2.116 -4.154 1.00 95.25 208 VAL A CA 1
ATOM 1624 C C . VAL A 1 208 ? -9.491 -2.352 -2.713 1.00 95.25 208 VAL A C 1
ATOM 1626 O O . VAL A 1 208 ? -10.326 -2.515 -1.819 1.00 95.25 208 VAL A O 1
ATOM 1629 N N . CYS A 1 209 ? -8.184 -2.298 -2.449 1.00 93.75 209 CYS A N 1
ATOM 1630 C CA . CYS A 1 209 ? -7.652 -2.387 -1.092 1.00 93.75 209 CYS A CA 1
ATOM 1631 C C . CYS A 1 209 ? -8.140 -1.231 -0.207 1.00 93.75 209 CYS A C 1
ATOM 1633 O O . CYS A 1 209 ? -8.562 -1.465 0.929 1.00 93.75 209 CYS A O 1
ATOM 1635 N N . GLY A 1 210 ? -8.109 0.008 -0.709 1.00 90.00 210 GLY A N 1
ATOM 1636 C CA . GLY A 1 210 ? -8.573 1.198 0.010 1.00 90.00 210 GLY A CA 1
ATOM 1637 C C . GLY A 1 210 ? -10.063 1.130 0.360 1.00 90.00 210 GLY A C 1
ATOM 1638 O O . GLY A 1 210 ? -10.441 1.400 1.503 1.00 90.00 210 GLY A O 1
ATOM 1639 N N . VAL A 1 211 ? -10.900 0.691 -0.586 1.00 91.12 211 VAL A N 1
ATOM 1640 C CA . VAL A 1 211 ? -12.333 0.427 -0.375 1.00 91.12 211 VAL A CA 1
ATOM 1641 C C . VAL A 1 211 ? -12.521 -0.675 0.665 1.00 91.12 211 VAL A C 1
ATOM 1643 O O . VAL A 1 211 ? -13.260 -0.477 1.629 1.00 91.12 211 VAL A O 1
ATOM 1646 N N . GLY A 1 212 ? -11.817 -1.802 0.533 1.00 91.06 212 GLY A N 1
ATOM 1647 C CA . GLY A 1 212 ? -11.881 -2.919 1.479 1.00 91.06 212 GLY A CA 1
ATOM 1648 C C . GLY A 1 212 ? -11.546 -2.496 2.908 1.00 91.06 212 GLY A C 1
ATOM 1649 O O . GLY A 1 212 ? -12.306 -2.746 3.847 1.00 91.06 212 GLY A O 1
ATOM 1650 N N . ALA A 1 213 ? -10.449 -1.764 3.078 1.00 89.19 213 ALA A N 1
ATOM 1651 C CA . ALA A 1 213 ? -10.044 -1.247 4.375 1.00 89.19 213 ALA A CA 1
ATOM 1652 C C . ALA A 1 213 ? -11.002 -0.169 4.915 1.00 89.19 213 ALA A C 1
ATOM 1654 O O . ALA A 1 213 ? -11.309 -0.158 6.111 1.00 89.19 213 ALA A O 1
ATOM 1655 N N . GLY A 1 214 ? -11.558 0.679 4.044 1.00 85.88 214 GLY A N 1
ATOM 1656 C CA . GLY A 1 214 ? -12.625 1.619 4.387 1.00 85.88 214 GLY A CA 1
ATOM 1657 C C . GLY A 1 214 ? -13.897 0.915 4.872 1.00 85.88 214 GLY A C 1
ATOM 1658 O O . GLY A 1 214 ? -14.482 1.319 5.881 1.00 85.88 214 GLY A O 1
ATOM 1659 N N . LEU A 1 215 ? -14.310 -0.174 4.219 1.00 89.81 215 LEU A N 1
ATOM 1660 C CA . LEU A 1 215 ? -15.438 -1.012 4.632 1.00 89.81 215 LEU A CA 1
ATOM 1661 C C . LEU A 1 215 ? -15.187 -1.639 6.012 1.00 89.81 215 LEU A C 1
ATOM 1663 O O . LEU A 1 215 ? -16.051 -1.544 6.892 1.00 89.81 215 LEU A O 1
ATOM 1667 N N . ILE A 1 216 ? -13.985 -2.178 6.249 1.00 88.75 216 ILE A N 1
ATOM 1668 C CA . ILE A 1 216 ? -13.583 -2.716 7.560 1.00 88.75 216 ILE A CA 1
ATOM 1669 C C . ILE A 1 216 ? -13.638 -1.619 8.634 1.00 88.75 216 ILE A C 1
ATOM 1671 O O . ILE A 1 216 ? -14.249 -1.821 9.686 1.00 88.75 216 ILE A O 1
ATOM 1675 N N . ALA A 1 217 ? -13.085 -0.432 8.360 1.00 83.00 217 ALA A N 1
ATOM 1676 C CA . ALA A 1 217 ? -13.108 0.711 9.278 1.00 83.00 217 ALA A CA 1
ATOM 1677 C C . ALA A 1 217 ? -14.534 1.221 9.561 1.00 83.00 217 ALA A C 1
ATOM 1679 O O . ALA A 1 217 ? -14.821 1.761 10.633 1.00 83.00 217 ALA A O 1
ATOM 1680 N N . ASN A 1 218 ? -15.461 1.025 8.622 1.00 82.75 218 ASN A N 1
ATOM 1681 C CA . ASN A 1 218 ? -16.881 1.303 8.815 1.00 82.75 218 ASN A CA 1
ATOM 1682 C C . ASN A 1 218 ? -17.618 0.206 9.611 1.00 82.75 218 ASN A C 1
ATOM 1684 O O . ASN A 1 218 ? -18.735 0.451 10.075 1.00 82.75 218 ASN A O 1
ATOM 1688 N N . GLY A 1 219 ? -17.001 -0.958 9.835 1.00 83.00 219 GLY A N 1
ATOM 1689 C CA . GLY A 1 219 ? -17.591 -2.105 10.532 1.00 83.00 219 GLY A CA 1
ATOM 1690 C C . GLY A 1 219 ? -18.310 -3.099 9.625 1.00 83.00 219 GLY A C 1
ATOM 1691 O O . GLY A 1 219 ? -19.095 -3.912 10.115 1.00 83.00 219 GLY A O 1
ATOM 1692 N N . PHE A 1 220 ? -18.065 -3.051 8.316 1.00 86.94 220 PHE A N 1
ATOM 1693 C CA . PHE A 1 220 ? -18.492 -4.089 7.384 1.00 86.94 220 PHE A CA 1
ATOM 1694 C C . PHE A 1 220 ? -17.425 -5.184 7.337 1.00 86.94 220 PHE A C 1
ATOM 1696 O O . PHE A 1 220 ? -16.403 -5.043 6.672 1.00 86.94 220 PHE A O 1
ATOM 1703 N N . ALA A 1 221 ? -17.672 -6.297 8.034 1.00 84.44 221 ALA A N 1
ATOM 1704 C CA . ALA A 1 221 ? -16.750 -7.437 8.061 1.00 84.44 221 ALA A CA 1
ATOM 1705 C C . ALA A 1 221 ? -16.488 -8.040 6.665 1.00 84.44 221 ALA A C 1
ATOM 1707 O O . ALA A 1 221 ? -15.458 -8.672 6.460 1.00 84.44 221 ALA A O 1
ATOM 1708 N N . TRP A 1 222 ? -17.386 -7.802 5.704 1.00 87.00 222 TRP A N 1
ATOM 1709 C CA . TRP A 1 222 ? -17.236 -8.243 4.318 1.00 87.00 222 TRP A CA 1
ATOM 1710 C C . TRP A 1 222 ? -16.094 -7.536 3.569 1.00 87.00 222 TRP A C 1
ATOM 1712 O O . TRP A 1 222 ? -15.561 -8.101 2.625 1.00 87.00 222 TRP A O 1
ATOM 1722 N N . GLY A 1 223 ? -15.647 -6.353 4.022 1.00 89.12 223 GLY A N 1
ATOM 1723 C CA . GLY A 1 223 ? -14.535 -5.622 3.395 1.00 89.12 223 GLY A CA 1
ATOM 1724 C C . GLY A 1 223 ? -13.201 -6.380 3.393 1.00 89.12 223 GLY A C 1
ATOM 1725 O O . GLY A 1 223 ? -12.332 -6.096 2.575 1.00 89.12 223 GLY A O 1
ATOM 1726 N N . VAL A 1 224 ? -13.055 -7.387 4.264 1.00 93.25 224 VAL A N 1
ATOM 1727 C CA . VAL A 1 224 ? -11.899 -8.299 4.269 1.00 93.25 224 VAL A CA 1
ATOM 1728 C C . VAL A 1 224 ? -11.787 -9.066 2.952 1.00 93.25 224 VAL A C 1
ATOM 1730 O O . VAL A 1 224 ? -10.675 -9.283 2.481 1.00 93.25 224 VAL A O 1
ATOM 1733 N N . TRP A 1 225 ? -12.909 -9.420 2.318 1.00 95.50 225 TRP A N 1
ATOM 1734 C CA . TRP A 1 225 ? -12.904 -10.168 1.060 1.00 95.50 225 TRP A CA 1
ATOM 1735 C C . TRP A 1 225 ? -12.285 -9.386 -0.094 1.00 95.50 225 TRP A C 1
ATOM 1737 O O . TRP A 1 225 ? -11.670 -10.000 -0.954 1.00 95.50 225 TRP A O 1
ATOM 1747 N N . CYS A 1 226 ? -12.347 -8.050 -0.079 1.00 95.12 226 CYS A N 1
ATOM 1748 C CA . CYS A 1 226 ? -11.623 -7.229 -1.050 1.00 95.12 226 CYS A CA 1
ATOM 1749 C C . CYS A 1 226 ? -10.104 -7.435 -0.930 1.00 95.12 226 CYS A C 1
ATOM 1751 O O . CYS A 1 226 ? -9.429 -7.624 -1.936 1.00 95.12 226 CYS A O 1
ATOM 1753 N N . LEU A 1 227 ? -9.568 -7.453 0.298 1.00 95.38 227 LEU A N 1
ATOM 1754 C CA . LEU A 1 227 ? -8.137 -7.681 0.539 1.00 95.38 227 LEU A CA 1
ATOM 1755 C C . LEU A 1 227 ? -7.734 -9.121 0.206 1.00 95.38 227 LEU A C 1
ATOM 1757 O O . LEU A 1 227 ? -6.688 -9.339 -0.394 1.00 95.38 227 LEU A O 1
ATOM 1761 N N . VAL A 1 228 ? -8.578 -10.096 0.558 1.00 96.94 228 VAL A N 1
ATOM 1762 C CA . VAL A 1 228 ? -8.349 -11.506 0.212 1.00 96.94 228 VAL A CA 1
ATOM 1763 C C . VAL A 1 228 ? -8.341 -11.692 -1.302 1.00 96.94 228 VAL A C 1
ATOM 1765 O O . VAL A 1 228 ? -7.424 -12.325 -1.808 1.00 96.94 228 VAL A O 1
ATOM 1768 N N . ALA A 1 229 ? -9.305 -11.118 -2.026 1.00 97.06 229 ALA A N 1
ATOM 1769 C CA . ALA A 1 229 ? -9.374 -11.218 -3.480 1.00 97.06 229 ALA A CA 1
ATOM 1770 C C . ALA A 1 229 ? -8.107 -10.656 -4.133 1.00 97.06 229 ALA A C 1
ATOM 1772 O O . ALA A 1 229 ? -7.481 -11.354 -4.921 1.00 97.06 229 ALA A O 1
ATOM 1773 N N . VAL A 1 230 ? -7.666 -9.453 -3.743 1.00 97.19 230 VAL A N 1
ATOM 1774 C CA . VAL A 1 230 ? -6.428 -8.863 -4.282 1.00 97.19 230 VAL A CA 1
ATOM 1775 C C . VAL A 1 230 ? -5.202 -9.717 -3.946 1.00 97.19 230 VAL A C 1
ATOM 1777 O O . VAL A 1 230 ? -4.380 -9.944 -4.828 1.00 97.19 230 VAL A O 1
ATOM 1780 N N . ALA A 1 231 ? -5.090 -10.230 -2.715 1.00 97.25 231 ALA A N 1
ATOM 1781 C CA . ALA A 1 231 ? -3.963 -11.072 -2.302 1.00 97.25 231 ALA A CA 1
ATOM 1782 C C . ALA A 1 231 ? -3.938 -12.442 -3.007 1.00 97.25 231 ALA A C 1
ATOM 1784 O O . ALA A 1 231 ? -2.867 -12.962 -3.309 1.00 97.25 231 ALA A O 1
ATOM 1785 N N . VAL A 1 232 ? -5.102 -13.043 -3.270 1.00 97.81 232 VAL A N 1
ATOM 1786 C CA . VAL A 1 232 ? -5.202 -14.289 -4.046 1.00 97.81 232 VAL A CA 1
ATOM 1787 C C . VAL A 1 232 ? -4.858 -14.022 -5.507 1.00 97.81 232 VAL A C 1
ATOM 1789 O O . VAL A 1 232 ? -4.058 -14.758 -6.074 1.00 97.81 232 VAL A O 1
ATOM 1792 N N . THR A 1 233 ? -5.388 -12.953 -6.105 1.00 96.94 233 THR A N 1
ATOM 1793 C CA . THR A 1 233 ? -5.060 -12.573 -7.486 1.00 96.94 233 THR A CA 1
ATOM 1794 C C . THR A 1 233 ? -3.564 -12.326 -7.651 1.00 96.94 233 THR A C 1
ATOM 1796 O O . THR A 1 233 ? -2.960 -12.856 -8.580 1.00 96.94 233 THR A O 1
ATOM 1799 N N . SER A 1 234 ? -2.937 -11.583 -6.735 1.00 96.44 234 SER A N 1
ATOM 1800 C CA . SER A 1 234 ? -1.496 -11.334 -6.800 1.00 96.44 234 SER A CA 1
ATOM 1801 C C . SER A 1 234 ? -0.670 -12.607 -6.596 1.00 96.44 234 SER A C 1
ATOM 1803 O O . SER A 1 234 ? 0.342 -12.781 -7.269 1.00 96.44 234 SER A O 1
ATOM 1805 N N . LEU A 1 235 ? -1.112 -13.533 -5.735 1.00 97.19 235 LEU A N 1
ATOM 1806 C CA . LEU A 1 235 ? -0.475 -14.842 -5.578 1.00 97.19 235 LEU A CA 1
ATOM 1807 C C . LEU A 1 235 ? -0.561 -15.676 -6.863 1.00 97.19 235 LEU A C 1
ATOM 1809 O O . LEU A 1 235 ? 0.445 -16.236 -7.287 1.00 97.19 235 LEU A O 1
ATOM 1813 N N . LEU A 1 236 ? -1.737 -15.740 -7.493 1.00 96.75 236 LEU A N 1
ATOM 1814 C CA . LEU A 1 236 ? -1.933 -16.476 -8.745 1.00 96.75 236 LEU A CA 1
ATOM 1815 C C . LEU A 1 236 ? -1.078 -15.893 -9.875 1.00 96.75 236 LEU A C 1
ATOM 1817 O O . LEU A 1 236 ? -0.421 -16.648 -10.585 1.00 96.75 236 LEU A O 1
ATOM 1821 N N . MET A 1 237 ? -1.020 -14.563 -9.989 1.00 94.19 237 MET A N 1
ATOM 1822 C CA . MET A 1 237 ? -0.130 -13.873 -10.928 1.00 94.19 237 MET A CA 1
ATOM 1823 C C . MET A 1 237 ? 1.345 -14.206 -10.673 1.00 94.19 237 MET A C 1
ATOM 1825 O O . MET A 1 237 ? 2.080 -14.501 -11.612 1.00 94.19 237 MET A O 1
ATOM 1829 N N . ALA A 1 238 ? 1.781 -14.191 -9.410 1.00 93.81 238 ALA A N 1
ATOM 1830 C CA . ALA A 1 238 ? 3.162 -14.501 -9.055 1.00 93.81 238 ALA A CA 1
ATOM 1831 C C . ALA A 1 238 ? 3.531 -15.958 -9.375 1.00 93.81 238 ALA A C 1
ATOM 1833 O O . ALA A 1 238 ? 4.629 -16.201 -9.870 1.00 93.81 238 ALA A O 1
ATOM 1834 N N . ILE A 1 239 ? 2.616 -16.905 -9.119 1.00 94.06 239 ILE A N 1
ATOM 1835 C CA . ILE A 1 239 ? 2.788 -18.336 -9.417 1.00 94.06 239 ILE A CA 1
ATOM 1836 C C . ILE A 1 239 ? 2.822 -18.584 -10.926 1.00 94.06 239 ILE A C 1
ATOM 1838 O O . ILE A 1 239 ? 3.701 -19.307 -11.392 1.00 94.06 239 ILE A O 1
ATOM 1842 N N . ALA A 1 240 ? 1.909 -17.975 -11.690 1.00 92.19 240 ALA A N 1
ATOM 1843 C CA . ALA A 1 240 ? 1.875 -18.112 -13.146 1.00 92.19 240 ALA A CA 1
ATOM 1844 C C . ALA A 1 240 ? 3.229 -17.729 -13.764 1.00 92.19 240 ALA A C 1
ATOM 1846 O O . ALA A 1 240 ? 3.781 -18.471 -14.570 1.00 92.19 240 ALA A O 1
ATOM 1847 N N . SER A 1 241 ? 3.828 -16.644 -13.270 1.00 90.12 241 SER A N 1
ATOM 1848 C CA . SER A 1 241 ? 5.114 -16.125 -13.740 1.00 90.12 241 SER A CA 1
ATOM 1849 C C . SER A 1 241 ? 6.355 -16.865 -13.215 1.00 90.12 241 SER A C 1
ATOM 1851 O O . SER A 1 241 ? 7.473 -16.449 -13.518 1.00 90.12 241 SER A O 1
ATOM 1853 N N . VAL A 1 242 ? 6.221 -17.942 -12.425 1.00 89.00 242 VAL A N 1
ATOM 1854 C CA . VAL A 1 242 ? 7.381 -18.701 -11.900 1.00 89.00 242 VAL A CA 1
ATOM 1855 C C . VAL A 1 242 ? 8.150 -19.392 -13.022 1.00 89.00 242 VAL A C 1
ATOM 1857 O O . VAL A 1 242 ? 9.380 -19.384 -13.020 1.00 89.00 242 VAL A O 1
ATOM 1860 N N . ALA A 1 243 ? 7.432 -19.960 -13.995 1.00 86.31 243 ALA A N 1
ATOM 1861 C CA . ALA A 1 243 ? 8.031 -20.714 -15.095 1.00 86.31 243 ALA A CA 1
ATOM 1862 C C . ALA A 1 243 ? 8.892 -19.842 -16.027 1.00 86.31 243 ALA A C 1
ATOM 1864 O O . ALA A 1 243 ? 9.734 -20.367 -16.747 1.00 86.31 243 ALA A O 1
ATOM 1865 N N . ALA A 1 244 ? 8.734 -18.515 -15.974 1.00 82.75 244 ALA A N 1
ATOM 1866 C CA . ALA A 1 244 ? 9.488 -17.568 -16.790 1.00 82.75 244 ALA A CA 1
ATOM 1867 C C . ALA A 1 244 ? 10.962 -17.398 -16.361 1.00 82.75 244 ALA A C 1
ATOM 1869 O O . ALA A 1 244 ? 11.684 -16.607 -16.961 1.00 82.75 244 ALA A O 1
ATOM 1870 N N . GLY A 1 245 ? 11.430 -18.097 -15.318 1.00 78.19 245 GLY A N 1
ATOM 1871 C CA . GLY A 1 245 ? 12.852 -18.105 -14.943 1.00 78.19 245 GLY A CA 1
ATOM 1872 C C . GLY A 1 245 ? 13.374 -16.766 -14.404 1.00 78.19 245 GLY A C 1
ATOM 1873 O O . GLY A 1 245 ? 14.569 -16.486 -14.470 1.00 78.19 245 GLY A O 1
ATOM 1874 N N . ILE A 1 246 ? 12.485 -15.926 -13.867 1.00 83.12 246 ILE A N 1
ATOM 1875 C CA . ILE A 1 246 ? 12.825 -14.626 -13.277 1.00 83.12 246 ILE A CA 1
ATOM 1876 C C . ILE A 1 246 ? 13.720 -14.808 -12.042 1.00 83.12 246 ILE A C 1
ATOM 1878 O O . ILE A 1 246 ? 13.603 -15.797 -11.317 1.00 83.12 246 ILE A O 1
ATOM 1882 N N . HIS A 1 247 ? 14.573 -13.812 -11.764 1.00 84.69 247 HIS A N 1
ATOM 1883 C CA . HIS A 1 247 ? 15.474 -13.782 -10.611 1.00 84.69 247 HIS A CA 1
ATOM 1884 C C . HIS A 1 247 ? 14.813 -14.330 -9.323 1.00 84.69 247 HIS A C 1
ATOM 1886 O O . HIS A 1 247 ? 13.821 -13.764 -8.842 1.00 84.69 247 HIS A O 1
ATOM 1892 N N . PRO A 1 248 ? 15.391 -15.367 -8.686 1.00 86.75 248 PRO A N 1
ATOM 1893 C CA . PRO A 1 248 ? 14.705 -16.183 -7.682 1.00 86.75 248 PRO A CA 1
ATOM 1894 C C . PRO A 1 248 ? 14.269 -15.382 -6.455 1.00 86.75 248 PRO A C 1
ATOM 1896 O O . PRO A 1 248 ? 13.174 -15.584 -5.940 1.00 86.75 248 PRO A O 1
ATOM 1899 N N . LEU A 1 249 ? 15.079 -14.411 -6.011 1.00 88.38 249 LEU A N 1
ATOM 1900 C CA . LEU A 1 249 ? 14.714 -13.550 -4.879 1.00 88.38 249 LEU A CA 1
ATOM 1901 C C . LEU A 1 249 ? 13.473 -12.690 -5.150 1.00 88.38 249 LEU A C 1
ATOM 1903 O O . LEU A 1 249 ? 12.710 -12.438 -4.223 1.00 88.38 249 LEU A O 1
ATOM 1907 N N . PHE A 1 250 ? 13.273 -12.223 -6.385 1.00 90.62 250 PHE A N 1
ATOM 1908 C CA . PHE A 1 250 ? 12.109 -11.406 -6.721 1.00 90.62 250 PHE A CA 1
ATOM 1909 C C . PHE A 1 250 ? 10.845 -12.263 -6.704 1.00 90.62 250 PHE A C 1
ATOM 1911 O O . PHE A 1 250 ? 9.888 -11.934 -6.002 1.00 90.62 250 PHE A O 1
ATOM 1918 N N . THR A 1 251 ? 10.903 -13.414 -7.376 1.00 90.88 251 THR A N 1
ATOM 1919 C CA . THR A 1 251 ? 9.845 -14.429 -7.385 1.00 90.88 251 THR A CA 1
ATOM 1920 C C . THR A 1 251 ? 9.484 -14.869 -5.965 1.00 90.88 251 THR A C 1
ATOM 1922 O O . THR A 1 251 ? 8.316 -14.826 -5.581 1.00 90.88 251 THR A O 1
ATOM 1925 N N . ALA A 1 252 ? 10.483 -15.180 -5.132 1.00 92.69 252 ALA A N 1
ATOM 1926 C CA . ALA A 1 252 ? 10.272 -15.554 -3.736 1.00 92.69 252 ALA A CA 1
ATOM 1927 C C . ALA A 1 252 ? 9.565 -14.444 -2.944 1.00 92.69 252 ALA A C 1
ATOM 1929 O O . ALA A 1 252 ? 8.619 -14.725 -2.212 1.00 92.69 252 ALA A O 1
ATOM 1930 N N . THR A 1 253 ? 9.964 -13.175 -3.107 1.00 92.50 253 THR A N 1
ATOM 1931 C CA . THR A 1 253 ? 9.282 -12.057 -2.430 1.00 92.50 253 THR A CA 1
ATOM 1932 C C . THR A 1 253 ? 7.855 -11.831 -2.929 1.00 92.50 253 THR A C 1
ATOM 1934 O O . THR A 1 253 ? 6.966 -11.580 -2.116 1.00 92.50 253 THR A O 1
ATOM 1937 N N . SER A 1 254 ? 7.622 -11.967 -4.237 1.00 93.19 254 SER A N 1
ATOM 1938 C CA . SER A 1 254 ? 6.308 -11.798 -4.867 1.00 93.19 254 SER A CA 1
ATOM 1939 C C . SER A 1 254 ? 5.304 -12.861 -4.403 1.00 93.19 254 SER A C 1
ATOM 1941 O O . SER A 1 254 ? 4.132 -12.552 -4.215 1.00 93.19 254 SER A O 1
ATOM 1943 N N . ILE A 1 255 ? 5.776 -14.079 -4.105 1.00 95.69 255 ILE A N 1
ATOM 1944 C CA . ILE A 1 255 ? 4.967 -15.178 -3.547 1.00 95.69 255 ILE A CA 1
ATOM 1945 C C . ILE A 1 255 ? 4.827 -15.069 -2.020 1.00 95.69 255 ILE A C 1
ATOM 1947 O O . ILE A 1 255 ? 3.747 -15.293 -1.470 1.00 95.69 255 ILE A O 1
ATOM 1951 N N . ALA A 1 256 ? 5.894 -14.700 -1.307 1.00 96.12 256 ALA A N 1
ATOM 1952 C CA . ALA A 1 256 ? 5.879 -14.647 0.154 1.00 96.12 256 ALA A CA 1
ATOM 1953 C C . ALA A 1 256 ? 4.953 -13.547 0.697 1.00 96.12 256 ALA A C 1
ATOM 1955 O O . ALA A 1 256 ? 4.216 -13.784 1.655 1.00 96.12 256 ALA A O 1
ATOM 1956 N N . LEU A 1 257 ? 4.955 -12.349 0.098 1.00 95.44 257 LEU A N 1
ATOM 1957 C CA . LEU A 1 257 ? 4.124 -11.230 0.561 1.00 95.44 257 LEU A CA 1
ATOM 1958 C C . LEU A 1 257 ? 2.612 -11.531 0.590 1.00 95.44 257 LEU A C 1
ATOM 1960 O O . LEU A 1 257 ? 2.010 -11.299 1.644 1.00 95.44 257 LEU A O 1
ATOM 1964 N N . PRO A 1 258 ? 1.975 -12.047 -0.482 1.00 96.69 258 PRO A N 1
ATOM 1965 C CA . PRO A 1 258 ? 0.552 -12.372 -0.449 1.00 96.69 258 PRO A CA 1
ATOM 1966 C C . PRO A 1 258 ? 0.249 -13.522 0.507 1.00 96.69 258 PRO A C 1
ATOM 1968 O O . PRO A 1 258 ? -0.767 -13.470 1.193 1.00 96.69 258 PRO A O 1
ATOM 1971 N N . LEU A 1 259 ? 1.131 -14.520 0.640 1.00 97.50 259 LEU A N 1
ATOM 1972 C CA . LEU A 1 259 ? 0.949 -15.592 1.625 1.00 97.50 259 LEU A CA 1
ATOM 1973 C C . LEU A 1 259 ? 0.947 -15.048 3.056 1.00 97.50 259 LEU A C 1
ATOM 1975 O O . LEU A 1 259 ? 0.042 -15.350 3.834 1.00 97.50 259 LEU A O 1
ATOM 1979 N N . VAL A 1 260 ? 1.913 -14.191 3.401 1.00 96.56 260 VAL A N 1
ATOM 1980 C CA . VAL A 1 260 ? 1.945 -13.536 4.716 1.00 96.56 260 VAL A CA 1
ATOM 1981 C C . VAL A 1 260 ? 0.709 -12.654 4.901 1.00 96.56 260 VAL A C 1
ATOM 1983 O O . VAL A 1 260 ? 0.099 -12.685 5.971 1.00 96.56 260 VAL A O 1
ATOM 1986 N N . ALA A 1 261 ? 0.285 -11.912 3.872 1.00 95.75 261 ALA A N 1
ATOM 1987 C CA . ALA A 1 261 ? -0.943 -11.121 3.919 1.00 95.75 261 ALA A CA 1
ATOM 1988 C C . ALA A 1 261 ? -2.173 -12.001 4.202 1.00 95.75 261 ALA A C 1
ATOM 1990 O O . ALA A 1 261 ? -2.923 -11.708 5.131 1.00 95.75 261 ALA A O 1
ATOM 1991 N N . LEU A 1 262 ? -2.341 -13.116 3.487 1.00 96.56 262 LEU A N 1
ATOM 1992 C CA . LEU A 1 262 ? -3.435 -14.073 3.679 1.00 96.56 262 LEU A CA 1
ATOM 1993 C C . LEU A 1 262 ? -3.414 -14.702 5.076 1.00 96.56 262 LEU A C 1
ATOM 1995 O O . LEU A 1 262 ? -4.457 -14.784 5.725 1.00 96.56 262 LEU A O 1
ATOM 1999 N N . VAL A 1 263 ? -2.239 -15.073 5.594 1.00 96.31 263 VAL A N 1
ATOM 2000 C CA . VAL A 1 263 ? -2.089 -15.576 6.971 1.00 96.31 263 VAL A CA 1
ATOM 2001 C C . VAL A 1 263 ? -2.504 -14.510 7.988 1.00 96.31 263 VAL A C 1
ATOM 2003 O O . VAL A 1 263 ? -3.223 -14.807 8.948 1.00 96.31 263 VAL A O 1
ATOM 2006 N N . LEU A 1 264 ? -2.111 -13.250 7.778 1.00 93.75 264 LEU A N 1
ATOM 2007 C CA . LEU A 1 264 ? -2.505 -12.143 8.649 1.00 93.75 264 LEU A CA 1
ATOM 2008 C C . LEU A 1 264 ? -4.015 -11.874 8.584 1.00 93.75 264 LEU A C 1
ATOM 2010 O O . LEU A 1 264 ? -4.628 -11.705 9.644 1.00 93.75 264 LEU A O 1
ATOM 2014 N N . LEU A 1 265 ? -4.621 -11.898 7.392 1.00 92.88 265 LEU A N 1
ATOM 2015 C CA . LEU A 1 265 ? -6.069 -11.754 7.191 1.00 92.88 265 LEU A CA 1
ATOM 2016 C C . LEU A 1 265 ? -6.846 -12.912 7.833 1.00 92.88 265 LEU A C 1
ATOM 2018 O O . LEU A 1 265 ? -7.883 -12.697 8.462 1.00 92.88 265 LEU A O 1
ATOM 2022 N N . ASN A 1 266 ? -6.321 -14.135 7.752 1.00 94.38 266 ASN A N 1
ATOM 2023 C CA . ASN A 1 266 ? -6.940 -15.315 8.348 1.00 94.38 266 ASN A CA 1
ATOM 2024 C C . ASN A 1 266 ? -6.775 -15.372 9.878 1.00 94.38 266 ASN A C 1
ATOM 2026 O O . ASN A 1 266 ? -7.533 -16.058 10.569 1.00 94.38 266 ASN A O 1
ATOM 2030 N N . SER A 1 267 ? -5.803 -14.639 10.429 1.00 90.81 267 SER A N 1
ATOM 2031 C CA . SER A 1 267 ? -5.453 -14.708 11.844 1.00 90.81 267 SER A CA 1
ATOM 2032 C C . SER A 1 267 ? -6.633 -14.385 12.771 1.00 90.81 267 SER A C 1
ATOM 2034 O O . SER A 1 267 ? -7.434 -13.473 12.542 1.00 90.81 267 SER A O 1
ATOM 2036 N N . HIS A 1 268 ? -6.690 -15.082 13.911 1.00 83.00 268 HIS A N 1
ATOM 2037 C CA . HIS A 1 268 ? -7.681 -14.811 14.957 1.00 83.00 268 HIS A CA 1
ATOM 2038 C C . HIS A 1 268 ? -7.667 -13.335 15.404 1.00 83.00 268 HIS A C 1
ATOM 2040 O O . HIS A 1 268 ? -8.712 -12.755 15.696 1.00 83.00 268 HIS A O 1
ATOM 2046 N N . HIS A 1 269 ? -6.491 -12.699 15.383 1.00 81.31 269 HIS A N 1
ATOM 2047 C CA . HIS A 1 269 ? -6.316 -11.287 15.713 1.00 81.31 269 HIS A CA 1
ATOM 2048 C C . HIS A 1 269 ? -7.059 -10.360 14.736 1.00 81.31 269 HIS A C 1
ATOM 2050 O O . HIS A 1 269 ? -7.765 -9.451 15.177 1.00 81.31 269 HIS A O 1
ATOM 2056 N N . HIS A 1 270 ? -6.954 -10.603 13.428 1.00 83.62 270 HIS A N 1
ATOM 2057 C CA . HIS A 1 270 ? -7.653 -9.806 12.420 1.00 83.62 270 HIS A CA 1
ATOM 2058 C C . HIS A 1 270 ? -9.171 -10.044 12.442 1.00 83.62 270 HIS A C 1
ATOM 2060 O O . HIS A 1 270 ? -9.963 -9.100 12.393 1.00 83.62 270 HIS A O 1
ATOM 2066 N N . ARG A 1 271 ? -9.602 -11.298 12.637 1.00 85.19 271 ARG A N 1
ATOM 2067 C CA . ARG A 1 271 ? -11.028 -11.633 12.797 1.00 85.19 271 ARG A CA 1
ATOM 2068 C C . ARG A 1 271 ? -11.649 -10.915 14.000 1.00 85.19 271 ARG A C 1
ATOM 2070 O O . ARG A 1 271 ? -12.751 -10.376 13.897 1.00 85.19 271 ARG A O 1
ATOM 2077 N N . GLN A 1 272 ? -10.949 -10.868 15.138 1.00 82.69 272 GLN A N 1
ATOM 2078 C CA . GLN A 1 272 ? -11.407 -10.128 16.320 1.00 82.69 272 GLN A CA 1
ATOM 2079 C C . GLN A 1 272 ? -11.483 -8.618 16.071 1.00 82.69 272 GLN A C 1
ATOM 2081 O O . GLN A 1 272 ? -12.452 -7.987 16.499 1.00 82.69 272 GLN A O 1
ATOM 2086 N N . PHE A 1 273 ? -10.508 -8.051 15.354 1.00 80.88 273 PHE A N 1
ATOM 2087 C CA . PHE A 1 273 ? -10.530 -6.651 14.930 1.00 80.88 273 PHE A CA 1
ATOM 2088 C C . PHE A 1 273 ? -11.806 -6.332 14.138 1.00 80.88 273 PHE A C 1
ATOM 2090 O O . PHE A 1 273 ? -12.583 -5.466 14.544 1.00 80.88 273 PHE A O 1
ATOM 2097 N N . CYS A 1 274 ? -12.107 -7.111 13.097 1.00 84.12 274 CYS A N 1
ATOM 2098 C CA . CYS A 1 274 ? -13.302 -6.909 12.275 1.00 84.12 274 CYS A CA 1
ATOM 2099 C C . CYS A 1 274 ? -14.607 -7.082 13.071 1.00 84.12 274 CYS A C 1
ATOM 2101 O O . CYS A 1 274 ? -15.518 -6.257 12.960 1.00 84.12 274 CYS A O 1
ATOM 2103 N N . LYS A 1 275 ? -14.691 -8.106 13.937 1.00 84.38 275 LYS A N 1
ATOM 2104 C CA . LYS A 1 275 ? -15.858 -8.328 14.813 1.00 84.38 275 LYS A CA 1
ATOM 2105 C C . LYS A 1 275 ? -16.131 -7.120 15.712 1.00 84.38 275 LYS A C 1
ATOM 2107 O O . LYS A 1 275 ? -17.283 -6.719 15.863 1.00 84.38 275 LYS A O 1
ATOM 2112 N N . ARG A 1 276 ? -15.092 -6.502 16.281 1.00 79.19 276 ARG A N 1
ATOM 2113 C CA . ARG A 1 276 ? -15.236 -5.334 17.167 1.00 79.19 276 ARG A CA 1
ATOM 2114 C C . ARG A 1 276 ? -15.759 -4.106 16.426 1.00 79.19 276 ARG A C 1
ATOM 2116 O O . ARG A 1 276 ? -16.687 -3.465 16.916 1.00 79.19 276 ARG A O 1
ATOM 2123 N N . PHE A 1 277 ? -15.245 -3.819 15.232 1.00 78.88 277 PHE A N 1
ATOM 2124 C CA . PHE A 1 277 ? -15.769 -2.729 14.400 1.00 78.88 277 PHE A CA 1
ATOM 2125 C C . PHE A 1 277 ? -17.225 -2.978 13.971 1.00 78.88 277 PHE A C 1
ATOM 2127 O O . PHE A 1 277 ? -18.038 -2.049 13.980 1.00 78.88 277 PHE A O 1
ATOM 2134 N N . ALA A 1 278 ? -17.593 -4.232 13.691 1.00 85.19 278 ALA A N 1
ATOM 2135 C CA . ALA A 1 278 ? -18.978 -4.604 13.409 1.00 85.19 278 ALA A CA 1
ATOM 2136 C C . ALA A 1 278 ? -19.905 -4.386 14.620 1.00 85.19 278 ALA A C 1
ATOM 2138 O O . ALA A 1 278 ? -21.002 -3.850 14.460 1.00 85.19 278 ALA A O 1
ATOM 2139 N N . VAL A 1 279 ? -19.470 -4.732 15.839 1.00 83.19 279 VAL A N 1
ATOM 2140 C CA . VAL A 1 279 ? -20.231 -4.457 17.075 1.00 83.19 279 VAL A CA 1
ATOM 2141 C C . VAL A 1 279 ? -20.417 -2.952 17.280 1.00 83.19 279 VAL A C 1
ATOM 2143 O O . VAL A 1 279 ? -21.539 -2.505 17.513 1.00 83.19 279 VAL A O 1
ATOM 2146 N N . VAL A 1 280 ? -19.359 -2.149 17.112 1.00 79.38 280 VAL A N 1
ATOM 2147 C CA . VAL A 1 280 ? -19.440 -0.678 17.211 1.00 79.38 280 VAL A CA 1
ATOM 2148 C C . VAL A 1 280 ? -20.433 -0.106 16.197 1.00 79.38 280 VAL A C 1
ATOM 2150 O O . VAL A 1 280 ? -21.200 0.798 16.524 1.00 79.38 280 VAL A O 1
ATOM 2153 N N . ARG A 1 281 ? -20.473 -0.633 14.967 1.00 82.44 281 ARG A N 1
ATOM 2154 C CA . ARG A 1 281 ? -21.485 -0.244 13.975 1.00 82.44 281 ARG A CA 1
ATOM 2155 C C . ARG A 1 281 ? -22.905 -0.578 14.442 1.00 82.44 281 ARG A C 1
ATOM 2157 O O . ARG A 1 281 ? -23.754 0.304 14.382 1.00 82.44 281 ARG A O 1
ATOM 2164 N N . ARG A 1 282 ? -23.161 -1.794 14.942 1.00 83.69 282 ARG A N 1
ATOM 2165 C CA . ARG A 1 282 ? -24.496 -2.188 15.443 1.00 83.69 282 ARG A CA 1
ATOM 2166 C C . ARG A 1 282 ? -24.967 -1.289 16.585 1.00 83.69 282 ARG A C 1
ATOM 2168 O O . ARG A 1 282 ? -26.120 -0.877 16.594 1.00 83.69 282 ARG A O 1
ATOM 2175 N N . LEU A 1 283 ? -24.073 -0.948 17.514 1.00 80.19 283 LEU A N 1
ATOM 2176 C CA . LEU A 1 283 ? -24.387 -0.036 18.616 1.00 80.19 283 LEU A CA 1
ATOM 2177 C C . LEU A 1 283 ? -24.720 1.378 18.120 1.00 80.19 283 LEU A C 1
ATOM 2179 O O . LEU A 1 283 ? -25.659 1.983 18.625 1.00 80.19 283 LEU A O 1
ATOM 2183 N N . ARG A 1 284 ? -24.003 1.889 17.108 1.00 78.50 284 ARG A N 1
ATOM 2184 C CA . ARG A 1 284 ? -24.320 3.185 16.480 1.00 78.50 284 ARG A CA 1
ATOM 2185 C C . ARG A 1 284 ? -25.695 3.183 15.812 1.00 78.50 284 ARG A C 1
ATOM 2187 O O . ARG A 1 284 ? -26.454 4.117 16.024 1.00 78.50 284 ARG A O 1
ATOM 2194 N N . LEU A 1 285 ? -26.031 2.128 15.068 1.00 82.31 285 LEU A N 1
ATOM 2195 C CA . LEU A 1 285 ? -27.344 2.001 14.422 1.00 82.31 285 LEU A CA 1
ATOM 2196 C C . LEU A 1 285 ? -28.482 1.921 15.450 1.00 82.31 285 LEU A C 1
ATOM 2198 O O . LEU A 1 285 ? -29.499 2.578 15.281 1.00 82.31 285 LEU A O 1
ATOM 2202 N N . ARG A 1 286 ? -28.285 1.194 16.559 1.00 83.69 286 ARG A N 1
ATOM 2203 C CA . ARG A 1 286 ? -29.266 1.123 17.658 1.00 83.69 286 ARG A CA 1
ATOM 2204 C C . ARG A 1 286 ? -29.495 2.459 18.365 1.00 83.69 286 ARG A C 1
ATOM 2206 O O . ARG A 1 286 ? -30.590 2.677 18.859 1.00 83.69 286 ARG A O 1
ATOM 2213 N N . LYS A 1 287 ? -28.472 3.315 18.455 1.00 81.94 287 LYS A N 1
ATOM 2214 C CA . LYS A 1 287 ? -28.607 4.669 19.014 1.00 81.94 287 LYS A CA 1
ATOM 2215 C C . LYS A 1 287 ? -29.300 5.640 18.059 1.00 81.94 287 LYS A C 1
ATOM 2217 O O . LYS A 1 287 ? -29.894 6.580 18.541 1.00 81.94 287 LYS A O 1
ATOM 2222 N N . ALA A 1 288 ? -29.170 5.443 16.746 1.00 77.56 288 ALA A N 1
ATOM 2223 C CA . ALA A 1 288 ? -29.761 6.326 15.739 1.00 77.56 288 ALA A CA 1
ATOM 2224 C C . ALA A 1 288 ? -31.243 6.023 15.450 1.00 77.56 288 ALA A C 1
ATOM 2226 O O . ALA A 1 288 ? -31.921 6.853 14.862 1.00 77.56 288 ALA A O 1
ATOM 2227 N N . GLY A 1 289 ? -31.717 4.826 15.812 1.00 73.06 289 GLY A N 1
ATOM 2228 C CA . GLY A 1 289 ? -33.131 4.440 15.732 1.00 73.06 289 GLY A CA 1
ATOM 2229 C C . GLY A 1 289 ? -33.908 4.609 17.044 1.00 73.06 289 GLY A C 1
ATOM 2230 O O . GLY A 1 289 ? -35.010 4.083 17.145 1.00 73.06 289 GLY A O 1
ATOM 2231 N N . ARG A 1 290 ? -33.314 5.257 18.052 1.00 54.62 290 ARG A N 1
ATOM 2232 C CA . ARG A 1 290 ? -33.997 5.779 19.243 1.00 54.62 290 ARG A CA 1
ATOM 2233 C C . ARG A 1 290 ? -33.964 7.294 19.170 1.00 54.62 290 ARG A C 1
ATOM 2235 O O . ARG A 1 290 ? -34.913 7.900 19.694 1.00 54.62 290 ARG A O 1
#

Foldseek 3Di:
DDPQVVLLVLCLVLLVLLLLLLVLQLLLQLLLLVQVCQQPPPPPDDPVNNLVSNLCSLVVSLVLSLVLLLQDPCSLVVSLVSLVVLQVSLVVCVVSVTDPPSSVSNNPSSVVSVVSCVDPSNVSNSVLSNVLNPPDAFDDDPPDDPPVPDTPDPSNLCNQQVSLLVLLLSLLLSLQLLLLVLLCVQPVVVPVVPCVVSVVSSVVLSVLSSQLVSCLSQLNLCSLVSSLVSLVVSLVSLVVSPVSVPDVVSSCSSNVSSVSSVCSSPDPSVVVSSNSSNVVNVVVVVVVVD

pLDDT: mean 83.04, std 12.94, range [38.81, 97.81]

Radius of gyration: 20.59 Å; chains: 1; bounding box: 58×40×62 Å

Organism: NCBI:txid1785161